Protein AF-A0A7W6JF79-F1 (afdb_monomer_lite)

Secondary structure (DSSP, 8-state):
--HHHHHHHHHHHHHHHHHHHHHHHHHHHHHHHTSSTHHHHHHHHHHHHHHHHHHHHHHHHHHHSPP---PPPP-HHHHHHHHTT-----------THHHHHHHHHSS--HHHHHHHHHHHHHHHHHHHHHHHHHHHHHHHHHHHHHHH---B--TTS--B-TTHHHHHHHHHHHHHHHHHHHHHHHHHHHHHHHHHHHHHHHH---PPBPPHHHHHHHHHHHHS--TTTHHHHHHHT-SS-BHHHHHHHHHHHHTTT-HHHHHHHHHHHTTSGGGGSHHHHHHHHHHHHHHHHT--SHHHHHHHHHHHHHHHHHHHHH-TTHHHHHHHTT-TTSS--TTGGGTT-HHHHHHHT-PPPPPPPPP---PPPP---

Foldseek 3Di:
DPPVVVVVVVVVVVVVVVVVVLVVLLVCLVVQLPAADPSVLSSLLSNLLSVLLQVLLVQLQLLQADDDPDDPDPDVVVVVVVVVPDDDDDDDDDDDPPLVVVLVVVLVPDVVSVVVSVVCVVVVVVVCVVCVVVVVVVLLVVLVVLFPPSQRYDDDVDGGGNPCCSVCSSVSSVVSSNNSNVVNSVVSNVVVVVVVVVVCVVSVDPPAAFADPQLVVLLLVLLPPDDPVNPLSVVQNPDPTHHLVSLLVSLVVCLVVLNLVSSVVSLVSCVPDCNLLALSSLQSNLLSLLSQLVVDPDPVSNVVSVVSSLVSLLSSCVNPVVCLVVLQQQCDPPDPRVSNVVCNPPQSNCVSSVNHDDPDPDPPDPPDDDDDDD

Organism: NCBI:txid424796

Structure (mmCIF, N/CA/C/O backbone):
data_AF-A0A7W6JF79-F1
#
_entry.id   AF-A0A7W6JF79-F1
#
loop_
_atom_site.group_PDB
_a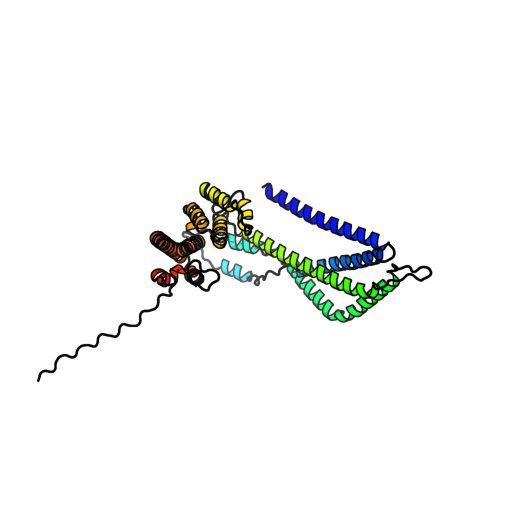tom_site.id
_atom_site.type_symbol
_atom_site.label_atom_id
_atom_site.label_alt_id
_atom_site.label_comp_id
_atom_site.label_asym_id
_atom_site.label_entity_id
_atom_site.label_seq_id
_atom_site.pdbx_PDB_ins_code
_atom_site.Cartn_x
_atom_site.Cartn_y
_atom_site.Cartn_z
_atom_site.occupancy
_atom_site.B_iso_or_equiv
_atom_site.auth_seq_id
_atom_site.auth_comp_id
_atom_site.auth_asym_id
_atom_site.auth_atom_id
_atom_site.pdbx_PDB_model_num
ATOM 1 N N . MET A 1 1 ? -26.369 -5.211 -10.420 1.00 42.06 1 MET A N 1
ATOM 2 C CA . MET A 1 1 ? -25.537 -6.006 -11.352 1.00 42.06 1 MET A CA 1
ATOM 3 C C . MET A 1 1 ? -24.872 -5.157 -12.449 1.00 42.06 1 MET A C 1
ATOM 5 O O . MET A 1 1 ? -24.030 -5.703 -13.140 1.00 42.06 1 MET A O 1
ATOM 9 N N . GLY A 1 2 ? -25.180 -3.851 -12.584 1.00 42.84 2 GLY A N 1
ATOM 10 C CA . GLY A 1 2 ? -24.542 -2.953 -13.570 1.00 42.84 2 GLY A CA 1
ATOM 11 C C . GLY A 1 2 ? -23.159 -2.397 -13.181 1.00 42.84 2 GLY A C 1
ATOM 12 O O . GLY A 1 2 ? -22.284 -2.344 -14.031 1.00 42.84 2 GLY A O 1
ATOM 13 N N . ASP A 1 3 ? -22.913 -2.104 -11.897 1.00 49.41 3 ASP A N 1
ATOM 14 C CA . ASP A 1 3 ? -21.684 -1.416 -11.435 1.00 49.41 3 ASP A CA 1
ATOM 15 C C . ASP A 1 3 ? -20.358 -2.133 -11.752 1.00 49.41 3 ASP A C 1
ATOM 17 O O . ASP A 1 3 ? -19.344 -1.502 -12.043 1.00 49.41 3 ASP A O 1
ATOM 21 N N . GLY A 1 4 ? -20.342 -3.470 -11.709 1.00 44.75 4 GLY A N 1
ATOM 22 C CA . GLY A 1 4 ? -19.112 -4.241 -11.928 1.00 44.75 4 GLY A CA 1
ATOM 23 C C . GLY A 1 4 ? -18.623 -4.212 -13.379 1.00 44.75 4 GLY A C 1
ATOM 24 O O . GLY A 1 4 ? -17.421 -4.284 -13.629 1.00 44.75 4 GLY A O 1
ATOM 25 N N . HIS A 1 5 ? -19.542 -4.069 -14.339 1.00 48.72 5 HIS A N 1
ATOM 26 C CA . HIS A 1 5 ? -19.188 -3.969 -15.755 1.00 48.72 5 HIS A CA 1
ATOM 27 C C . HIS A 1 5 ? -18.564 -2.611 -16.087 1.00 48.72 5 HIS A C 1
ATOM 29 O O . HIS A 1 5 ? -17.640 -2.555 -16.898 1.00 48.72 5 HIS A O 1
ATOM 35 N N . ASP A 1 6 ? -19.014 -1.540 -15.436 1.00 52.97 6 ASP A N 1
ATOM 36 C CA . ASP A 1 6 ? -18.509 -0.192 -15.691 1.00 52.97 6 ASP A CA 1
ATOM 37 C C . ASP A 1 6 ? -17.122 0.024 -15.067 1.00 52.97 6 ASP A C 1
ATOM 39 O O . ASP A 1 6 ? -16.239 0.583 -15.720 1.00 52.97 6 ASP A O 1
ATOM 43 N N . GLN A 1 7 ? -16.859 -0.534 -13.879 1.00 55.28 7 GLN A N 1
ATOM 44 C CA . GLN A 1 7 ? -15.519 -0.506 -13.271 1.00 55.28 7 GLN A CA 1
ATOM 45 C C . GLN A 1 7 ? -14.488 -1.332 -14.054 1.00 55.28 7 GLN A C 1
ATOM 47 O O . GLN A 1 7 ? -13.357 -0.885 -14.250 1.00 55.28 7 GLN A O 1
ATOM 52 N N . ALA A 1 8 ? -14.867 -2.513 -14.556 1.00 53.12 8 ALA A N 1
ATOM 53 C CA . ALA A 1 8 ? -13.975 -3.329 -15.382 1.00 53.12 8 ALA A CA 1
ATOM 54 C C . ALA A 1 8 ? -13.628 -2.632 -16.710 1.00 53.12 8 ALA A C 1
ATOM 56 O O . ALA A 1 8 ? -12.482 -2.677 -17.160 1.00 53.12 8 ALA A O 1
ATOM 57 N N . ARG A 1 9 ? -14.599 -1.942 -17.324 1.00 59.56 9 ARG A N 1
ATOM 58 C CA . ARG A 1 9 ? -14.381 -1.142 -18.540 1.00 59.56 9 ARG A CA 1
ATOM 59 C C . ARG A 1 9 ? -13.504 0.079 -18.280 1.00 59.56 9 ARG A C 1
ATOM 61 O O . ARG A 1 9 ? -12.657 0.378 -19.119 1.00 59.56 9 ARG A O 1
ATOM 68 N N . ALA A 1 10 ? -13.662 0.735 -17.131 1.00 64.44 10 ALA A N 1
ATOM 69 C CA . ALA A 1 10 ? -12.808 1.848 -16.725 1.00 64.44 10 ALA A CA 1
ATOM 70 C C . ALA A 1 10 ? -11.343 1.405 -16.558 1.00 64.44 10 ALA A C 1
ATOM 72 O O . ALA A 1 10 ? -10.457 1.993 -17.174 1.00 64.44 10 ALA A O 1
ATOM 73 N N . GLY A 1 11 ? -11.091 0.304 -15.839 1.00 65.81 11 GLY A N 1
ATOM 74 C CA . GLY A 1 11 ? -9.734 -0.232 -15.662 1.00 65.81 11 GLY A CA 1
ATOM 75 C C . GLY A 1 11 ? -9.088 -0.719 -16.967 1.00 65.81 11 GLY A C 1
ATOM 76 O O . GLY A 1 11 ? -7.904 -0.484 -17.206 1.00 65.81 11 GLY A O 1
ATOM 77 N N . LEU A 1 12 ? -9.864 -1.343 -17.861 1.00 69.31 12 LEU A N 1
ATOM 78 C CA . LEU A 1 12 ? -9.393 -1.711 -19.203 1.00 69.31 12 LEU A CA 1
ATOM 79 C C . LEU A 1 12 ? -9.043 -0.479 -20.053 1.00 69.31 12 LEU A C 1
ATOM 81 O O . LEU A 1 12 ? -8.074 -0.519 -20.811 1.00 69.31 12 LEU A O 1
ATOM 85 N N . GLY A 1 13 ? -9.801 0.611 -19.912 1.00 75.88 13 GLY A N 1
ATOM 86 C CA . GLY A 1 13 ? -9.529 1.885 -20.577 1.00 75.88 13 GLY A CA 1
ATOM 87 C C . GLY A 1 13 ? -8.227 2.533 -20.106 1.00 75.88 13 GLY A C 1
ATOM 88 O O . GLY A 1 13 ? -7.445 2.997 -20.934 1.00 75.88 13 GLY A O 1
ATOM 89 N N . GLU A 1 14 ? -7.949 2.502 -18.802 1.00 77.31 14 GLU A N 1
ATOM 90 C CA . GLU A 1 14 ? -6.689 3.005 -18.241 1.00 77.31 14 GLU A CA 1
ATOM 91 C C . GLU A 1 14 ? -5.484 2.200 -18.741 1.00 77.31 14 GLU A C 1
ATOM 93 O O . GLU A 1 14 ? -4.506 2.780 -19.213 1.00 77.31 14 GLU A O 1
ATOM 98 N N . LEU A 1 15 ? -5.572 0.864 -18.727 1.00 73.56 15 LEU A N 1
ATOM 99 C CA . LEU A 1 15 ? -4.511 -0.008 -19.242 1.00 73.56 15 LEU A CA 1
ATOM 100 C C . LEU A 1 15 ? -4.253 0.217 -20.735 1.00 73.56 15 LEU A C 1
ATOM 102 O O . LEU A 1 15 ? -3.098 0.333 -21.147 1.00 73.56 15 LEU A O 1
ATOM 106 N N . ALA A 1 16 ? -5.312 0.324 -21.540 1.00 78.69 16 ALA A N 1
ATOM 107 C CA . ALA A 1 16 ? -5.191 0.660 -22.955 1.00 78.69 16 ALA A CA 1
ATOM 108 C C . ALA A 1 16 ? -4.544 2.042 -23.149 1.00 78.69 16 ALA A C 1
ATOM 110 O O . ALA A 1 16 ? -3.686 2.199 -24.016 1.00 78.69 16 ALA A O 1
ATOM 111 N N . GLY A 1 17 ? -4.891 3.019 -22.307 1.00 82.88 17 GLY A N 1
ATOM 112 C CA . GLY A 1 17 ? -4.281 4.347 -22.296 1.00 82.88 17 GLY A CA 1
ATOM 113 C C . GLY A 1 17 ? -2.776 4.308 -22.030 1.00 82.88 17 GLY A C 1
ATOM 114 O O . GLY A 1 17 ? -2.009 4.886 -22.800 1.00 82.88 17 GLY A O 1
ATOM 115 N N . PHE A 1 18 ? -2.332 3.584 -20.999 1.00 83.56 18 PHE A N 1
ATOM 116 C CA . PHE A 1 18 ? -0.904 3.419 -20.699 1.00 83.56 18 PHE A CA 1
ATOM 117 C C . PHE A 1 18 ? -0.146 2.724 -21.832 1.00 83.56 18 PHE A C 1
ATOM 119 O O . PHE A 1 18 ? 0.970 3.120 -22.166 1.00 83.56 18 PHE A O 1
ATOM 126 N N . LEU A 1 19 ? -0.759 1.714 -22.450 1.00 83.88 19 LEU A N 1
ATOM 127 C CA . LEU A 1 19 ? -0.152 0.954 -23.540 1.00 83.88 19 LEU A CA 1
ATOM 128 C C . LEU A 1 19 ? -0.002 1.821 -24.801 1.00 83.88 19 LEU A C 1
ATOM 130 O O . LEU A 1 19 ? 1.062 1.832 -25.419 1.00 83.88 19 LEU A O 1
ATOM 134 N N . LEU A 1 20 ? -1.018 2.622 -25.130 1.00 88.31 20 LEU A N 1
ATOM 135 C CA . LEU A 1 20 ? -0.958 3.597 -26.223 1.00 88.31 20 LEU A CA 1
ATOM 136 C C . LEU A 1 20 ? 0.083 4.693 -25.967 1.00 88.31 20 LEU A C 1
ATOM 138 O O . LEU A 1 20 ? 0.823 5.047 -26.884 1.00 88.31 20 LEU A O 1
ATOM 142 N N . TRP A 1 21 ? 0.190 5.190 -24.732 1.00 90.56 21 TRP A N 1
ATOM 143 C CA . TRP A 1 21 ? 1.245 6.129 -24.341 1.00 90.56 21 TRP A CA 1
ATOM 144 C C . TRP A 1 21 ? 2.637 5.521 -24.502 1.00 90.56 21 TRP A C 1
ATOM 146 O O . TRP A 1 21 ? 3.512 6.153 -25.091 1.00 90.56 21 TRP A O 1
ATOM 156 N N . GLY A 1 22 ? 2.834 4.283 -24.043 1.00 87.44 22 GLY A N 1
ATOM 157 C CA . GLY A 1 22 ? 4.095 3.560 -24.208 1.00 87.44 22 GLY A CA 1
ATOM 158 C C . GLY A 1 22 ? 4.494 3.426 -25.678 1.00 87.44 22 GLY A C 1
ATOM 159 O O . GLY A 1 22 ? 5.608 3.801 -26.044 1.00 87.44 22 GLY A O 1
ATOM 160 N N . ILE A 1 23 ? 3.562 2.988 -26.533 1.00 91.06 23 ILE A N 1
ATOM 161 C CA . ILE A 1 23 ? 3.773 2.899 -27.987 1.00 91.06 23 ILE A CA 1
ATOM 162 C C . ILE A 1 23 ? 4.106 4.276 -28.571 1.00 91.06 23 ILE A C 1
ATOM 164 O O . ILE A 1 23 ? 5.058 4.399 -29.340 1.00 91.06 23 ILE A O 1
ATOM 168 N N . GLY A 1 24 ? 3.364 5.319 -28.191 1.00 92.88 24 GLY A N 1
ATOM 169 C CA . GLY A 1 24 ? 3.597 6.685 -28.658 1.00 92.88 24 GLY A CA 1
ATOM 170 C C . GLY A 1 24 ? 4.999 7.194 -28.315 1.00 92.88 24 GLY A C 1
ATOM 171 O O . GLY A 1 24 ? 5.686 7.729 -29.186 1.00 92.88 24 GLY A O 1
ATOM 172 N N . ILE A 1 25 ? 5.462 6.964 -27.083 1.00 93.25 25 ILE A N 1
ATOM 173 C CA . ILE A 1 25 ? 6.820 7.327 -26.653 1.00 93.25 25 ILE A CA 1
ATOM 174 C C . ILE A 1 25 ? 7.862 6.514 -27.431 1.00 93.25 25 ILE A C 1
ATOM 176 O O . ILE A 1 25 ? 8.850 7.088 -27.882 1.00 93.25 25 ILE A O 1
ATOM 180 N N . SER A 1 26 ? 7.650 5.210 -27.644 1.00 92.44 26 SER A N 1
ATOM 181 C CA . SER A 1 26 ? 8.570 4.379 -28.437 1.00 92.44 26 SER A CA 1
ATOM 182 C C . SER A 1 26 ? 8.686 4.858 -29.885 1.00 92.44 26 SER A C 1
ATOM 184 O O . SER A 1 26 ? 9.796 5.005 -30.393 1.00 92.44 26 SER A O 1
ATOM 186 N N . VAL A 1 27 ? 7.562 5.158 -30.543 1.00 95.00 27 VAL A N 1
ATOM 187 C CA . VAL A 1 27 ? 7.546 5.687 -31.917 1.00 95.00 27 VAL A CA 1
ATOM 188 C C . VAL A 1 27 ? 8.208 7.064 -31.975 1.00 95.00 27 VAL A C 1
ATOM 190 O O . VAL A 1 27 ? 9.018 7.319 -32.866 1.00 95.00 27 VAL A O 1
ATOM 193 N N . GLY A 1 28 ? 7.922 7.936 -31.005 1.00 94.12 28 GLY A N 1
ATOM 194 C CA . GLY A 1 28 ? 8.555 9.249 -30.890 1.00 94.12 28 GLY A CA 1
ATOM 195 C C . GLY A 1 28 ? 10.069 9.154 -30.696 1.00 94.12 28 GLY A C 1
ATOM 196 O O . GLY A 1 28 ? 10.814 9.857 -31.374 1.00 94.12 28 GLY A O 1
ATOM 197 N N . ALA A 1 29 ? 10.534 8.244 -29.838 1.00 93.62 29 ALA A N 1
ATOM 198 C CA . ALA A 1 29 ? 11.955 7.986 -29.616 1.00 93.62 29 ALA A CA 1
ATOM 199 C C . ALA A 1 29 ? 12.637 7.409 -30.864 1.00 93.62 29 ALA A C 1
ATOM 201 O O . ALA A 1 29 ? 13.746 7.823 -31.192 1.00 93.62 29 ALA A O 1
ATOM 202 N N . MET A 1 30 ? 11.958 6.522 -31.599 1.00 93.75 30 MET A N 1
ATOM 203 C CA . MET A 1 30 ? 12.445 5.982 -32.871 1.00 93.75 30 MET A CA 1
ATOM 204 C C . MET A 1 30 ? 12.584 7.070 -33.932 1.00 93.75 30 MET A C 1
ATOM 206 O O . MET A 1 30 ? 13.603 7.141 -34.611 1.00 93.75 30 MET A O 1
ATOM 210 N N . TRP A 1 31 ? 11.608 7.971 -34.031 1.00 94.38 31 TRP A N 1
ATOM 211 C CA . TRP A 1 31 ? 11.704 9.133 -34.909 1.00 94.38 31 TRP A CA 1
ATOM 212 C C . TRP A 1 31 ? 12.831 10.081 -34.485 1.00 94.38 31 TRP A C 1
ATOM 214 O O . TRP A 1 31 ? 13.592 10.542 -35.335 1.00 94.38 31 TRP A O 1
ATOM 224 N N . LEU A 1 32 ? 12.987 10.339 -33.183 1.00 92.50 32 LEU A N 1
ATOM 225 C CA . LEU A 1 32 ? 14.072 11.168 -32.657 1.00 92.50 32 LEU A CA 1
ATOM 226 C C . LEU A 1 32 ? 15.438 10.556 -32.971 1.00 92.50 32 LEU A C 1
ATOM 228 O O . LEU A 1 32 ? 16.317 11.288 -33.397 1.00 92.50 32 LEU A O 1
ATOM 232 N N . ALA A 1 33 ? 15.589 9.235 -32.846 1.00 90.81 33 ALA A N 1
ATOM 233 C CA . ALA A 1 33 ? 16.830 8.508 -33.122 1.00 90.81 33 ALA A CA 1
ATOM 234 C C . ALA A 1 33 ? 17.314 8.637 -34.579 1.00 90.81 33 ALA A C 1
ATOM 236 O O . ALA A 1 33 ? 18.496 8.445 -34.837 1.00 90.81 33 ALA A O 1
ATOM 237 N N . THR A 1 34 ? 16.431 9.002 -35.518 1.00 89.06 34 THR A N 1
ATOM 238 C CA . THR A 1 34 ? 16.810 9.308 -36.914 1.00 89.06 34 THR A CA 1
ATOM 239 C C . THR A 1 34 ? 17.345 10.729 -37.116 1.00 89.06 34 THR A C 1
ATOM 241 O O . THR A 1 34 ? 17.708 11.095 -38.231 1.00 89.06 34 THR A O 1
ATOM 244 N N . ARG A 1 35 ? 17.340 11.566 -36.071 1.00 90.75 35 ARG A N 1
ATOM 245 C CA . ARG A 1 35 ? 17.817 12.953 -36.118 1.00 90.75 35 ARG A CA 1
ATOM 246 C C . ARG A 1 35 ? 19.292 13.031 -35.768 1.00 90.75 35 ARG A C 1
ATOM 248 O O . ARG A 1 35 ? 19.769 12.293 -34.919 1.00 90.75 35 ARG A O 1
ATOM 255 N N . ASP A 1 36 ? 19.976 14.016 -36.330 1.00 87.94 36 ASP A N 1
ATOM 256 C CA . ASP A 1 36 ? 21.374 14.263 -35.999 1.00 87.94 36 ASP A CA 1
ATOM 257 C C . ASP A 1 36 ? 21.535 15.014 -34.668 1.00 87.94 36 ASP A C 1
ATOM 259 O O . ASP A 1 36 ? 20.660 15.753 -34.197 1.00 87.94 36 ASP A O 1
ATOM 263 N N . GLY A 1 37 ? 22.710 14.854 -34.071 1.00 87.94 37 GLY A N 1
ATOM 264 C CA . GLY A 1 37 ? 23.147 15.554 -32.875 1.00 87.94 37 GLY A CA 1
ATOM 265 C C . GLY A 1 37 ? 22.456 15.075 -31.599 1.00 87.94 37 GLY A C 1
ATOM 266 O O . GLY A 1 37 ? 22.150 13.897 -31.412 1.00 87.94 37 GLY A O 1
ATOM 267 N N . ALA A 1 38 ? 22.232 16.013 -30.676 1.00 88.94 38 ALA A N 1
ATOM 268 C CA . ALA A 1 38 ? 21.728 15.704 -29.338 1.00 88.94 38 ALA A CA 1
ATOM 269 C C . ALA A 1 38 ? 20.344 15.029 -29.351 1.00 88.94 38 ALA A C 1
ATOM 271 O O . ALA A 1 38 ? 20.072 14.177 -28.510 1.00 88.94 38 ALA A O 1
ATOM 272 N N . TRP A 1 39 ? 19.481 15.368 -30.313 1.00 90.25 39 TRP A N 1
ATOM 273 C CA . TRP A 1 39 ? 18.127 14.816 -30.400 1.00 90.25 39 TRP A CA 1
ATOM 274 C C . TRP A 1 39 ? 18.116 13.330 -30.754 1.00 90.25 39 TRP A C 1
ATOM 276 O O . TRP A 1 39 ? 17.381 12.564 -30.128 1.00 90.25 39 TRP A O 1
ATOM 286 N N . GLY A 1 40 ? 18.975 12.902 -31.680 1.00 90.81 40 GLY A N 1
ATOM 287 C CA . GLY A 1 40 ? 19.131 11.480 -31.959 1.00 90.81 40 GLY A CA 1
ATOM 288 C C . GLY A 1 40 ? 19.751 10.723 -30.804 1.00 90.81 40 GLY A C 1
ATOM 289 O O . GLY A 1 40 ? 19.284 9.634 -30.474 1.00 90.81 40 GLY A O 1
ATOM 290 N N . ALA A 1 41 ? 20.735 11.319 -30.126 1.00 92.12 41 ALA A N 1
ATOM 291 C CA . ALA A 1 41 ? 21.324 10.711 -28.938 1.00 92.12 41 ALA A CA 1
ATOM 292 C C . ALA A 1 41 ? 20.266 10.463 -27.847 1.00 92.12 41 ALA A C 1
ATOM 294 O O . ALA A 1 41 ? 20.228 9.383 -27.258 1.00 92.12 41 ALA A O 1
ATOM 295 N N . VAL A 1 42 ? 19.360 11.422 -27.625 1.00 94.50 42 VAL A N 1
ATOM 296 C CA . VAL A 1 42 ? 18.219 11.253 -26.711 1.00 94.50 42 VAL A CA 1
ATOM 297 C C . VAL A 1 42 ? 17.297 10.128 -27.183 1.00 94.50 42 VAL A C 1
ATOM 299 O O . VAL A 1 42 ? 16.938 9.277 -26.373 1.00 94.50 42 VAL A O 1
ATOM 302 N N . GLY A 1 43 ? 16.953 10.080 -28.473 1.00 93.75 43 GLY A N 1
ATOM 303 C CA . GLY A 1 43 ? 16.121 9.012 -29.039 1.00 93.75 43 GLY A CA 1
ATOM 304 C C . GLY A 1 43 ? 16.693 7.617 -28.787 1.00 93.75 43 GLY A C 1
ATOM 305 O O . GLY A 1 43 ? 15.997 6.750 -28.259 1.00 93.75 43 GLY A O 1
ATOM 306 N N . VAL A 1 44 ? 17.983 7.424 -29.076 1.00 94.31 44 VAL A N 1
ATOM 307 C CA . VAL A 1 44 ? 18.693 6.158 -28.834 1.00 94.31 44 VAL A CA 1
ATOM 308 C C . VAL A 1 44 ? 18.689 5.799 -27.346 1.00 94.31 44 VAL A C 1
ATOM 310 O O . VAL A 1 44 ? 18.324 4.681 -26.988 1.00 94.31 44 VAL A O 1
ATOM 313 N N . CYS A 1 45 ? 19.021 6.740 -26.458 1.00 95.44 45 CYS A N 1
ATOM 314 C CA . CYS A 1 45 ? 19.014 6.505 -25.011 1.00 95.44 45 CYS A CA 1
ATOM 315 C C . CYS A 1 45 ? 17.624 6.118 -24.476 1.00 95.44 45 CYS A C 1
ATOM 317 O O . CYS A 1 45 ? 17.516 5.211 -23.648 1.00 95.44 45 CYS A O 1
ATOM 319 N N . VAL A 1 46 ? 16.558 6.763 -24.960 1.00 95.94 46 VAL A N 1
ATOM 320 C CA . VAL A 1 46 ? 15.175 6.439 -24.573 1.00 95.94 46 VAL A CA 1
ATOM 321 C C . VAL A 1 46 ? 14.780 5.047 -25.064 1.00 95.94 46 VAL A C 1
ATOM 323 O O . VAL A 1 46 ? 14.170 4.296 -24.308 1.00 95.94 46 VAL A O 1
ATOM 326 N N . LEU A 1 47 ? 15.159 4.657 -26.284 1.00 95.50 47 LEU A N 1
ATOM 327 C CA . LEU A 1 47 ? 14.894 3.307 -26.794 1.00 95.50 47 LEU A CA 1
ATOM 328 C C . LEU A 1 47 ? 15.610 2.228 -25.976 1.00 95.50 47 LEU A C 1
ATOM 330 O O . LEU A 1 47 ? 14.993 1.214 -25.645 1.00 95.50 47 LEU A O 1
ATOM 334 N N . ILE A 1 48 ? 16.876 2.459 -25.608 1.00 96.69 48 ILE A N 1
ATOM 335 C CA . ILE A 1 48 ? 17.629 1.551 -24.730 1.00 96.69 48 ILE A CA 1
ATOM 336 C C . ILE A 1 48 ? 16.895 1.395 -23.396 1.00 96.69 48 ILE A C 1
ATOM 338 O O . ILE A 1 48 ? 16.668 0.269 -22.957 1.00 96.69 48 ILE A O 1
ATOM 342 N N . PHE A 1 49 ? 16.484 2.511 -22.784 1.00 97.50 49 PHE A N 1
ATOM 343 C CA . PHE A 1 49 ? 15.755 2.496 -21.519 1.00 97.50 49 PHE A CA 1
ATOM 344 C C . PHE A 1 49 ? 14.417 1.758 -21.628 1.00 97.50 49 PHE A C 1
ATOM 346 O O . PHE A 1 49 ? 14.120 0.920 -20.787 1.00 97.50 49 PHE A O 1
ATOM 353 N N . LEU A 1 50 ? 13.604 2.033 -22.653 1.00 95.81 50 LEU A N 1
ATOM 354 C CA . LEU A 1 50 ? 12.290 1.400 -22.814 1.00 95.81 50 LEU A CA 1
ATOM 355 C C . LEU A 1 50 ? 12.403 -0.101 -23.094 1.00 95.81 50 LEU A C 1
ATOM 357 O O . LEU A 1 50 ? 11.639 -0.885 -22.530 1.00 95.81 50 LEU A O 1
ATOM 361 N N . GLY A 1 51 ? 13.361 -0.512 -23.928 1.00 95.25 51 GLY A N 1
ATOM 362 C CA . GLY A 1 51 ? 13.597 -1.925 -24.226 1.00 95.25 51 GLY A CA 1
ATOM 363 C C . GLY A 1 51 ? 14.070 -2.704 -22.998 1.00 95.25 51 GLY A C 1
ATOM 364 O O . GLY A 1 51 ? 13.570 -3.801 -22.716 1.00 95.25 51 GLY A O 1
ATOM 365 N N . SER A 1 52 ? 14.990 -2.125 -22.221 1.00 96.50 52 SER A N 1
ATOM 366 C CA . SER A 1 52 ? 15.457 -2.752 -20.986 1.00 96.50 52 SER A CA 1
ATOM 367 C C . SER A 1 52 ? 14.395 -2.719 -19.889 1.00 96.50 52 SER A C 1
ATOM 369 O O . SER A 1 52 ? 14.214 -3.727 -19.210 1.00 96.50 52 SER A O 1
ATOM 371 N N . PHE A 1 53 ? 13.618 -1.638 -19.776 1.00 96.44 53 PHE A N 1
ATOM 372 C CA . PHE A 1 53 ? 12.473 -1.531 -18.870 1.00 96.44 53 PHE A CA 1
ATOM 373 C C . PHE A 1 53 ? 11.421 -2.597 -19.160 1.00 96.44 53 PHE A C 1
ATOM 375 O O . PHE A 1 53 ? 11.015 -3.299 -18.241 1.00 96.44 53 PHE A O 1
ATOM 382 N N . ALA A 1 54 ? 11.025 -2.794 -20.420 1.00 94.31 54 ALA A N 1
ATOM 383 C CA . ALA A 1 54 ? 10.067 -3.837 -20.788 1.00 94.31 54 ALA A CA 1
ATOM 384 C C . ALA A 1 54 ? 10.578 -5.243 -20.421 1.00 94.31 54 ALA A C 1
ATOM 386 O O . ALA A 1 54 ? 9.842 -6.044 -19.839 1.00 94.31 54 ALA A O 1
ATOM 387 N N . SER A 1 55 ? 11.858 -5.516 -20.693 1.00 94.94 55 SER A N 1
ATOM 388 C CA . SER A 1 55 ? 12.510 -6.781 -20.329 1.00 94.94 55 SER A CA 1
ATOM 389 C C . SER A 1 55 ? 12.558 -6.979 -18.809 1.00 94.94 55 SER A C 1
ATOM 391 O O . SER A 1 55 ? 12.224 -8.048 -18.298 1.00 94.94 55 SER A O 1
ATOM 393 N N . GLY A 1 56 ? 12.911 -5.925 -18.071 1.00 94.94 56 GLY A N 1
ATOM 394 C CA . GLY A 1 56 ? 12.903 -5.901 -16.614 1.00 94.94 56 GLY A CA 1
ATOM 395 C C . GLY A 1 56 ? 11.507 -6.113 -16.042 1.00 94.94 56 GLY A C 1
ATOM 396 O O . GLY A 1 56 ? 11.342 -6.913 -15.129 1.00 94.94 56 GLY A O 1
ATOM 397 N N . SER A 1 57 ? 10.483 -5.467 -16.600 1.00 92.94 57 SER A N 1
ATOM 398 C CA . SER A 1 57 ? 9.092 -5.628 -16.171 1.00 92.94 57 SER A CA 1
ATOM 399 C C . SER A 1 57 ? 8.587 -7.051 -16.346 1.00 92.94 57 SER A C 1
ATOM 401 O O . SER A 1 57 ? 7.902 -7.548 -15.456 1.00 92.94 57 SER A O 1
ATOM 403 N N . LEU A 1 58 ? 8.963 -7.742 -17.424 1.00 90.25 58 LEU A N 1
ATOM 404 C CA . LEU A 1 58 ? 8.629 -9.156 -17.589 1.00 90.25 58 LEU A CA 1
ATOM 405 C C . LEU A 1 58 ? 9.211 -10.007 -16.450 1.00 90.25 58 LEU A C 1
ATOM 407 O O . LEU A 1 58 ? 8.498 -10.820 -15.866 1.00 90.25 58 LEU A O 1
ATOM 411 N N . LEU A 1 59 ? 10.476 -9.781 -16.085 1.00 88.00 59 LEU A N 1
ATOM 412 C CA . LEU A 1 59 ? 11.090 -10.448 -14.935 1.00 88.00 59 LEU A CA 1
ATOM 413 C C . LEU A 1 59 ? 10.380 -10.057 -13.632 1.00 88.00 59 LEU A C 1
ATOM 415 O O . LEU A 1 59 ? 9.970 -10.925 -12.868 1.00 88.00 59 LEU A O 1
ATOM 419 N N . GLY A 1 60 ? 10.162 -8.763 -13.400 1.00 88.88 60 GLY A N 1
ATOM 420 C CA . GLY A 1 60 ? 9.489 -8.253 -12.206 1.00 88.88 60 GLY A CA 1
ATOM 421 C C . GLY A 1 60 ? 8.104 -8.861 -12.005 1.00 88.88 60 GLY A C 1
ATOM 422 O O . GLY A 1 60 ? 7.753 -9.218 -10.886 1.00 88.88 60 GLY A O 1
ATOM 423 N N . PHE A 1 61 ? 7.347 -9.061 -13.084 1.00 87.81 61 PHE A N 1
ATOM 424 C CA . PHE A 1 61 ? 6.069 -9.770 -13.057 1.00 87.81 61 PHE A CA 1
ATOM 425 C C . PHE A 1 61 ? 6.218 -11.218 -12.571 1.00 87.81 61 PHE A C 1
ATOM 427 O O . PHE A 1 61 ? 5.508 -11.620 -11.651 1.00 87.81 61 PHE A O 1
ATOM 434 N N . ILE A 1 62 ? 7.162 -11.983 -13.135 1.00 84.19 62 ILE A N 1
ATOM 435 C CA . ILE A 1 62 ? 7.404 -13.393 -12.772 1.00 84.19 62 ILE A CA 1
ATOM 436 C C . ILE A 1 62 ? 7.743 -13.522 -11.281 1.00 84.19 62 ILE A C 1
ATOM 438 O O . ILE A 1 62 ? 7.168 -14.359 -10.584 1.00 84.19 62 ILE A O 1
ATOM 442 N N . PHE A 1 63 ? 8.630 -12.657 -10.782 1.00 80.94 63 PHE A N 1
ATOM 443 C CA . PHE A 1 63 ? 9.048 -12.636 -9.376 1.00 80.94 63 PHE A CA 1
ATOM 444 C C . PHE A 1 63 ? 8.020 -11.982 -8.437 1.00 80.94 63 PHE A C 1
ATOM 446 O O . PHE A 1 63 ? 8.085 -12.166 -7.222 1.00 80.94 63 PHE A O 1
ATOM 453 N N . GLY A 1 64 ? 7.086 -11.199 -8.977 1.00 79.50 64 GLY A N 1
ATOM 454 C CA . GLY A 1 64 ? 6.119 -10.405 -8.221 1.00 79.50 64 GLY A CA 1
ATOM 455 C C . GLY A 1 64 ? 4.897 -11.179 -7.736 1.00 79.50 64 GLY A C 1
ATOM 456 O O . GLY A 1 64 ? 4.143 -10.634 -6.933 1.00 79.50 64 GLY A O 1
ATOM 457 N N . VAL A 1 65 ? 4.688 -12.420 -8.190 1.00 76.56 65 VAL A N 1
ATOM 458 C CA . VAL A 1 65 ? 3.536 -13.255 -7.810 1.00 76.56 65 VAL A CA 1
ATOM 459 C C . VAL A 1 65 ? 3.689 -13.761 -6.360 1.00 76.56 65 VAL A C 1
ATOM 461 O O . VAL A 1 65 ? 4.627 -14.513 -6.082 1.00 76.56 65 VAL A O 1
ATOM 464 N N . PRO A 1 66 ? 2.804 -13.380 -5.408 1.00 63.78 66 PRO A N 1
ATOM 465 C CA . PRO A 1 66 ? 2.833 -13.909 -4.048 1.00 63.78 66 PRO A CA 1
ATOM 466 C C . PRO A 1 66 ? 2.742 -15.438 -4.004 1.00 63.78 66 PRO A C 1
ATOM 468 O O . PRO A 1 66 ? 1.856 -16.033 -4.611 1.00 63.78 66 PRO A O 1
ATOM 471 N N . ARG A 1 67 ? 3.634 -16.052 -3.221 1.00 62.38 67 ARG A N 1
ATOM 472 C CA . ARG A 1 67 ? 3.595 -17.477 -2.873 1.00 62.38 67 ARG A CA 1
ATOM 473 C C . ARG A 1 67 ? 2.604 -17.658 -1.731 1.00 62.38 67 ARG A C 1
ATOM 475 O O . ARG A 1 67 ? 2.799 -17.078 -0.660 1.00 62.38 67 ARG A O 1
ATOM 482 N N . THR A 1 68 ? 1.540 -18.420 -1.939 1.00 51.78 68 THR A N 1
ATOM 483 C CA . THR A 1 68 ? 0.659 -18.811 -0.836 1.00 51.78 68 THR A CA 1
ATOM 484 C C . THR A 1 68 ? 1.276 -20.039 -0.195 1.00 51.78 68 THR A C 1
ATOM 486 O O . THR A 1 68 ? 1.369 -21.071 -0.847 1.00 51.78 68 THR A O 1
ATOM 489 N N . ALA A 1 69 ? 1.720 -19.941 1.060 1.00 43.03 69 ALA A N 1
ATOM 490 C CA . ALA A 1 69 ? 2.209 -21.091 1.813 1.00 43.03 69 ALA A CA 1
ATOM 491 C C . ALA A 1 69 ? 1.072 -22.116 1.963 1.00 43.03 69 ALA A C 1
ATOM 493 O O . 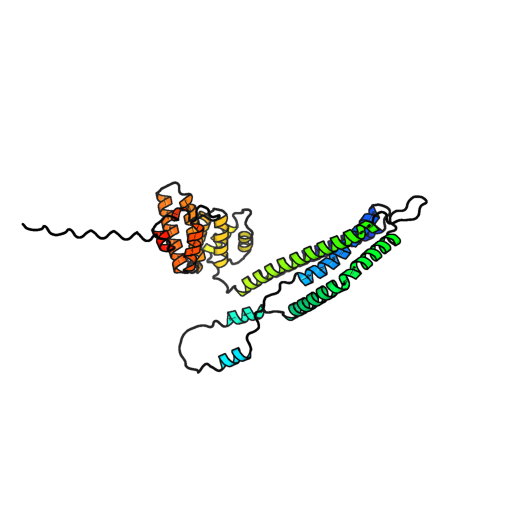ALA A 1 69 ? 0.277 -22.060 2.899 1.00 43.03 69 ALA A O 1
ATOM 494 N N . ALA A 1 70 ? 0.945 -23.018 0.993 1.00 41.28 70 ALA A N 1
ATOM 495 C CA . ALA A 1 70 ? 0.064 -24.158 1.094 1.00 41.28 70 ALA A CA 1
ATOM 496 C C . ALA A 1 70 ? 0.688 -25.103 2.122 1.00 41.28 70 ALA A C 1
ATOM 498 O O . ALA A 1 70 ? 1.726 -25.714 1.862 1.00 41.28 70 ALA A O 1
ATOM 499 N N . GLU A 1 71 ? 0.064 -25.211 3.296 1.00 37.00 71 GLU A N 1
ATOM 500 C CA . GLU A 1 71 ? 0.298 -26.358 4.169 1.00 37.00 71 GLU A CA 1
ATOM 501 C C . GLU A 1 71 ? 0.163 -27.645 3.337 1.00 37.00 71 GLU A C 1
ATOM 503 O O . GLU A 1 71 ? -0.726 -27.722 2.473 1.00 37.00 71 GLU A O 1
ATOM 508 N N . PRO A 1 72 ? 1.040 -28.643 3.555 1.00 33.66 72 PRO A N 1
ATOM 509 C CA . PRO A 1 72 ? 0.982 -29.901 2.828 1.00 33.66 72 PRO A CA 1
ATOM 510 C C . PRO A 1 72 ? -0.434 -30.465 2.937 1.00 33.66 72 PRO A C 1
ATOM 512 O O . PRO A 1 72 ? -0.984 -30.589 4.031 1.00 33.66 72 PRO A O 1
ATOM 515 N N . ALA A 1 73 ? -1.043 -30.737 1.779 1.00 40.56 73 ALA A N 1
ATOM 516 C CA . ALA A 1 73 ? -2.401 -31.250 1.702 1.00 40.56 73 ALA A CA 1
ATOM 517 C C . ALA A 1 73 ? -2.537 -32.456 2.650 1.00 40.56 73 ALA A C 1
ATOM 519 O O . ALA A 1 73 ? -1.703 -33.363 2.570 1.00 40.56 73 ALA A O 1
ATOM 520 N N . PRO A 1 74 ? -3.537 -32.481 3.553 1.00 37.94 74 PRO A N 1
ATOM 521 C CA . PRO A 1 74 ? -3.724 -33.618 4.434 1.00 37.94 74 PRO A CA 1
ATOM 522 C C . PRO A 1 74 ? -3.936 -34.861 3.577 1.00 37.94 74 PRO A C 1
ATOM 524 O O . PRO A 1 74 ? -4.739 -34.852 2.640 1.00 37.94 74 PRO A O 1
ATOM 527 N N . ASP A 1 75 ? -3.169 -35.896 3.905 1.00 39.38 75 ASP A N 1
ATOM 528 C CA . ASP A 1 75 ? -3.190 -37.203 3.270 1.00 39.38 75 ASP A CA 1
ATOM 529 C C . ASP A 1 75 ? -4.644 -37.656 3.059 1.00 39.38 75 ASP A C 1
ATOM 531 O O . ASP A 1 75 ? -5.429 -37.755 4.007 1.00 39.38 75 ASP A O 1
ATOM 535 N N . VAL A 1 76 ? -5.024 -37.889 1.800 1.00 44.12 76 VAL A N 1
ATOM 536 C CA . VAL A 1 76 ? -6.377 -38.327 1.410 1.00 44.12 76 VAL A CA 1
ATOM 537 C C . VAL A 1 76 ? -6.749 -39.613 2.163 1.00 44.12 76 VAL A C 1
ATOM 539 O O . VAL A 1 76 ? -7.915 -39.824 2.497 1.00 44.12 76 VAL A O 1
ATOM 542 N N . SER A 1 77 ? -5.742 -40.401 2.551 1.00 39.00 77 SER A N 1
ATOM 543 C CA . SER A 1 77 ? -5.835 -41.570 3.429 1.00 39.00 77 SER A CA 1
ATOM 544 C C . SER A 1 77 ? -6.424 -41.249 4.808 1.00 39.00 77 SER A C 1
ATOM 546 O O . SER A 1 77 ? -7.259 -41.998 5.310 1.00 39.00 77 SER A O 1
ATOM 548 N N . ALA A 1 78 ? -6.048 -40.117 5.413 1.00 43.25 78 ALA A N 1
ATOM 549 C CA . ALA A 1 78 ? -6.526 -39.694 6.731 1.00 43.25 78 ALA A CA 1
ATOM 550 C C . ALA A 1 78 ? -7.973 -39.171 6.686 1.00 43.25 78 ALA A C 1
ATOM 552 O O . ALA A 1 78 ? -8.735 -39.361 7.634 1.00 43.25 78 ALA A O 1
ATOM 553 N N . ILE A 1 79 ? -8.381 -38.560 5.568 1.00 39.91 79 ILE A N 1
ATOM 554 C CA . ILE A 1 79 ? -9.763 -38.100 5.346 1.00 39.91 79 ILE A CA 1
ATOM 555 C C . ILE A 1 79 ? -10.703 -39.299 5.149 1.00 39.91 79 ILE A C 1
ATOM 557 O O . ILE A 1 79 ? -11.803 -39.317 5.703 1.00 39.91 79 ILE A O 1
ATOM 561 N N . LEU A 1 80 ? -10.252 -40.319 4.415 1.00 37.69 80 LEU A N 1
ATOM 562 C CA . LEU A 1 80 ? -11.003 -41.559 4.204 1.00 37.69 80 LEU A CA 1
ATOM 563 C C . LEU A 1 80 ? -11.064 -42.420 5.481 1.00 37.69 80 LEU A C 1
ATOM 565 O O . LEU A 1 80 ? -12.111 -42.992 5.778 1.00 37.69 80 LEU A O 1
ATOM 569 N N . ALA A 1 81 ? -9.998 -42.442 6.289 1.00 41.59 81 ALA A N 1
ATOM 570 C CA . ALA A 1 81 ? -9.981 -43.122 7.587 1.00 41.59 81 ALA A CA 1
ATOM 571 C C . ALA A 1 81 ? -10.910 -42.458 8.623 1.00 41.59 81 ALA A C 1
ATOM 573 O O . ALA A 1 81 ? -11.582 -43.155 9.381 1.00 41.59 81 ALA A O 1
ATOM 574 N N . ALA A 1 82 ? -11.014 -41.123 8.624 1.00 42.41 82 ALA A N 1
ATOM 575 C CA . ALA A 1 82 ? -11.932 -40.393 9.502 1.00 42.41 82 ALA A CA 1
ATOM 576 C C . ALA A 1 82 ? -13.414 -40.561 9.105 1.00 42.41 82 ALA A C 1
ATOM 578 O O . ALA A 1 82 ? -14.288 -40.514 9.969 1.00 42.41 82 ALA A O 1
ATOM 579 N N . GLN A 1 83 ? -13.709 -40.796 7.819 1.00 40.81 83 GLN A N 1
ATOM 580 C CA . GLN A 1 83 ? -15.062 -41.118 7.336 1.00 40.81 83 GLN A CA 1
ATOM 581 C C . GLN A 1 83 ? -15.493 -42.558 7.637 1.00 40.81 83 GLN A C 1
ATOM 583 O O . GLN A 1 83 ? -16.688 -42.816 7.756 1.00 40.81 83 GLN A O 1
ATOM 588 N N . ALA A 1 84 ? -14.546 -43.482 7.814 1.00 41.28 84 ALA A N 1
ATOM 589 C CA . ALA A 1 84 ? -14.834 -44.877 8.146 1.00 41.28 84 ALA A CA 1
ATOM 590 C C . ALA A 1 84 ? -15.090 -45.129 9.649 1.00 41.28 84 ALA A C 1
ATOM 592 O O . ALA A 1 84 ? -15.512 -46.223 10.015 1.00 41.28 84 ALA A O 1
ATOM 593 N N . ALA A 1 85 ? -14.850 -44.142 10.522 1.00 41.41 85 ALA A N 1
ATOM 594 C CA . ALA A 1 85 ? -14.851 -44.322 11.979 1.00 41.41 85 ALA A CA 1
ATOM 595 C C . ALA A 1 85 ? -16.108 -43.811 12.719 1.00 41.41 85 ALA A C 1
ATOM 597 O O . ALA A 1 85 ? -16.099 -43.755 13.947 1.00 41.41 85 ALA A O 1
ATOM 598 N N . VAL A 1 86 ? -17.196 -43.447 12.027 1.00 36.56 86 VAL A N 1
ATOM 599 C CA . VAL A 1 86 ? -18.425 -42.955 12.685 1.00 36.56 86 VAL A CA 1
ATOM 600 C C . VAL A 1 86 ? -19.536 -44.014 12.613 1.00 36.56 86 VAL A C 1
ATOM 602 O O . VAL A 1 86 ? -20.094 -44.221 11.533 1.00 36.56 86 VAL A O 1
ATOM 605 N N . PRO A 1 87 ? -19.911 -44.685 13.723 1.00 34.66 87 PRO A N 1
ATOM 606 C CA . PRO A 1 87 ? -21.105 -45.514 13.745 1.00 34.66 87 PRO A CA 1
ATOM 607 C C . PRO A 1 87 ? -22.345 -44.616 13.774 1.00 34.66 87 PRO A C 1
ATOM 609 O O . PRO A 1 87 ? -22.421 -43.633 14.511 1.00 34.66 87 PRO A O 1
ATOM 612 N N . SER A 1 88 ? -23.322 -44.944 12.932 1.00 39.91 88 SER A N 1
ATOM 613 C CA . SER A 1 88 ? -24.582 -44.218 12.827 1.00 39.91 88 SER A CA 1
ATOM 614 C C . SER A 1 88 ? -25.442 -44.440 14.072 1.00 39.91 88 SER A C 1
ATOM 616 O O . SER A 1 88 ? -25.992 -45.520 14.269 1.00 39.91 88 SER A O 1
ATOM 618 N N . SER A 1 89 ? -25.620 -43.397 14.879 1.00 32.50 89 SER A N 1
ATOM 619 C CA . SER A 1 89 ? -26.722 -43.312 15.837 1.00 32.50 89 SER A CA 1
ATOM 620 C C . SER A 1 89 ? -27.263 -41.886 15.885 1.00 32.50 89 SER A C 1
ATOM 622 O O . SER A 1 89 ? -26.533 -40.912 16.048 1.00 32.50 89 SER A O 1
ATOM 624 N N . SER A 1 90 ? -28.569 -41.805 15.676 1.00 39.22 90 SER A N 1
ATOM 625 C CA . SER A 1 90 ? -29.437 -40.634 15.639 1.00 39.22 90 SER A CA 1
ATOM 626 C C . SER A 1 90 ? -29.508 -39.874 16.968 1.00 39.22 90 SER A C 1
ATOM 628 O O . SER A 1 90 ? -29.808 -40.502 17.979 1.00 39.22 90 SER A O 1
ATOM 630 N N . ALA A 1 91 ? -29.363 -38.542 16.938 1.00 30.39 91 ALA A N 1
ATOM 631 C CA . ALA A 1 91 ? -30.258 -37.559 17.579 1.00 30.39 91 ALA A CA 1
ATOM 632 C C . ALA A 1 91 ? -29.689 -36.122 17.496 1.00 30.39 91 ALA A C 1
ATOM 634 O O . ALA A 1 91 ? -28.545 -35.880 17.853 1.00 30.39 91 ALA A O 1
ATOM 635 N N . THR A 1 92 ? -30.552 -35.202 17.053 1.00 30.38 92 THR A N 1
ATOM 636 C CA . THR A 1 92 ? -30.692 -33.777 17.424 1.00 30.38 92 THR A CA 1
ATOM 637 C C . THR A 1 92 ? -29.470 -32.839 17.445 1.00 30.38 92 THR A C 1
ATOM 639 O O . THR A 1 92 ? -28.638 -32.893 18.340 1.00 30.38 92 THR A O 1
ATOM 642 N N . GLY A 1 93 ? -29.526 -31.815 16.578 1.00 34.28 93 GLY A N 1
ATOM 643 C CA . GLY A 1 93 ? -28.950 -30.484 16.827 1.00 34.28 93 GLY A CA 1
ATOM 644 C C . GLY A 1 93 ? -27.593 -30.199 16.174 1.00 34.28 93 GLY A C 1
ATOM 645 O O . GLY A 1 93 ? -26.583 -30.771 16.558 1.00 34.28 93 GLY A O 1
ATOM 646 N N . GLY A 1 94 ? -27.570 -29.241 15.238 1.00 30.19 94 GLY A N 1
ATOM 647 C CA . GLY A 1 94 ? -26.341 -28.634 14.708 1.00 30.19 94 GLY A CA 1
ATOM 648 C C . GLY A 1 94 ? -26.291 -28.584 13.181 1.00 30.19 94 GLY A C 1
ATOM 649 O O . GLY A 1 94 ? -25.958 -29.569 12.530 1.00 30.19 94 GLY A O 1
ATOM 650 N N . ALA A 1 95 ? -26.627 -27.427 12.607 1.00 33.09 95 ALA A N 1
ATOM 651 C CA . ALA A 1 95 ? -26.458 -27.139 11.182 1.00 33.09 95 ALA A CA 1
ATOM 652 C C . ALA A 1 95 ? -24.957 -27.007 10.803 1.00 33.09 95 ALA A C 1
ATOM 654 O O . ALA A 1 95 ? -24.126 -26.747 11.674 1.00 33.09 95 ALA A O 1
ATOM 655 N N . PRO A 1 96 ? -24.581 -27.217 9.526 1.00 39.28 96 PRO A N 1
ATOM 656 C CA . PRO A 1 96 ? -23.290 -27.798 9.165 1.00 39.28 96 PRO A CA 1
ATOM 657 C C . PRO A 1 96 ? -22.182 -26.772 8.867 1.00 39.28 96 PRO A C 1
ATOM 659 O O . PRO A 1 96 ? -22.317 -25.896 8.018 1.00 39.28 96 PRO A O 1
ATOM 662 N N . THR A 1 97 ? -21.008 -26.985 9.462 1.00 40.91 97 THR A N 1
ATOM 663 C CA . THR A 1 97 ? -19.729 -26.268 9.254 1.00 40.91 97 THR A CA 1
ATOM 664 C C . THR A 1 97 ? -19.002 -26.630 7.940 1.00 40.91 97 THR A C 1
ATOM 666 O O . THR A 1 97 ? -17.804 -26.394 7.776 1.00 40.91 97 THR A O 1
ATOM 669 N N . THR A 1 98 ? -19.690 -27.227 6.964 1.00 41.19 98 THR A N 1
ATOM 670 C CA . THR A 1 98 ? -19.064 -27.804 5.754 1.00 41.19 98 THR A CA 1
ATOM 671 C C . THR A 1 98 ? -18.759 -26.764 4.659 1.00 41.19 98 THR A C 1
ATOM 673 O O . THR A 1 98 ? -17.885 -26.981 3.811 1.00 41.19 98 THR A O 1
ATOM 676 N N . THR A 1 99 ? -19.411 -25.598 4.684 1.00 40.69 99 THR A N 1
ATOM 677 C CA . THR A 1 99 ? -19.269 -24.552 3.650 1.00 40.69 99 THR A CA 1
ATOM 678 C C . THR A 1 99 ? -17.906 -23.846 3.705 1.00 40.69 99 THR A C 1
ATOM 680 O O . THR A 1 99 ? -17.284 -23.614 2.664 1.00 40.69 99 THR A O 1
ATOM 683 N N . THR A 1 100 ? -17.372 -23.588 4.902 1.00 42.09 100 THR A N 1
ATOM 684 C CA . THR A 1 100 ? -16.099 -22.869 5.117 1.00 42.09 100 THR A CA 1
ATOM 685 C C . THR A 1 100 ? -14.894 -23.643 4.572 1.00 42.09 100 THR A C 1
ATOM 687 O O . THR A 1 100 ? -14.005 -23.073 3.938 1.00 42.09 100 THR A O 1
ATOM 690 N N . ARG A 1 101 ? -14.897 -24.976 4.718 1.00 39.56 101 ARG A N 1
ATOM 691 C CA . ARG A 1 101 ? -13.834 -25.861 4.205 1.00 39.56 101 ARG A CA 1
ATOM 692 C C . ARG A 1 101 ? -13.799 -25.912 2.677 1.00 39.56 101 ARG A C 1
ATOM 694 O O . ARG A 1 101 ? -12.735 -26.082 2.089 1.00 39.56 101 ARG A O 1
ATOM 701 N N . THR A 1 102 ? -14.957 -25.745 2.040 1.00 40.31 102 THR A N 1
ATOM 702 C CA . THR A 1 102 ? -15.101 -25.756 0.579 1.00 40.31 102 THR A CA 1
ATOM 703 C C . THR A 1 102 ? -14.660 -24.421 -0.030 1.00 40.31 102 THR A C 1
ATOM 705 O O . THR A 1 102 ? -13.955 -24.427 -1.036 1.00 40.31 102 THR A O 1
ATOM 708 N N . LYS A 1 103 ? -14.951 -23.287 0.630 1.00 39.12 103 LYS A N 1
ATOM 709 C CA . LYS A 1 103 ? -14.438 -21.953 0.253 1.00 39.12 103 LYS A CA 1
ATOM 710 C C . LYS A 1 103 ? -12.906 -21.858 0.365 1.00 39.12 103 LYS A C 1
ATOM 712 O O . LYS A 1 103 ? -12.263 -21.429 -0.590 1.00 39.12 103 LYS A O 1
ATOM 717 N N . LYS A 1 104 ? -12.308 -22.380 1.449 1.00 41.75 104 LYS A N 1
ATOM 718 C CA . LYS A 1 104 ? -10.837 -22.467 1.618 1.00 41.75 104 LYS A CA 1
ATOM 719 C C . LYS A 1 104 ? -10.159 -23.297 0.509 1.00 41.75 104 LYS A C 1
ATOM 721 O O . LYS A 1 104 ? -9.036 -23.004 0.119 1.00 41.75 104 LYS A O 1
ATOM 726 N N . ARG A 1 105 ? -10.857 -24.301 -0.043 1.00 45.38 105 ARG A N 1
ATOM 727 C CA . ARG A 1 105 ? -10.381 -25.165 -1.145 1.00 45.38 105 ARG A CA 1
ATOM 728 C C . ARG A 1 105 ? -10.470 -24.524 -2.535 1.00 45.38 105 ARG A C 1
ATOM 730 O O . ARG A 1 105 ? -9.741 -24.942 -3.424 1.00 45.38 105 ARG A O 1
ATOM 737 N N . LEU A 1 106 ? -11.351 -23.542 -2.739 1.00 40.69 106 LEU A N 1
ATOM 738 C CA . LEU A 1 106 ? -11.480 -22.814 -4.013 1.00 40.69 106 LEU A CA 1
ATOM 739 C C . LEU A 1 106 ? -10.436 -21.693 -4.143 1.00 40.69 106 LEU A C 1
ATOM 741 O O . LEU A 1 106 ? -9.964 -21.431 -5.243 1.00 40.69 106 LEU A O 1
ATOM 745 N N . LEU A 1 107 ? -10.016 -21.104 -3.017 1.00 44.25 107 LEU A N 1
ATOM 746 C CA . LEU A 1 107 ? -8.858 -20.199 -2.931 1.00 44.25 107 LEU A CA 1
ATOM 747 C C . LEU A 1 107 ? -7.518 -20.920 -3.164 1.00 44.25 107 LEU A C 1
ATOM 749 O O . LEU A 1 107 ? -6.518 -20.287 -3.483 1.00 44.25 107 LEU A O 1
ATOM 753 N N . GLN A 1 108 ? -7.509 -22.254 -3.090 1.00 46.28 108 GLN A N 1
ATOM 754 C CA . GLN A 1 108 ? -6.395 -23.131 -3.458 1.00 46.28 108 GLN A CA 1
ATOM 755 C C . GLN A 1 108 ? -6.280 -23.299 -4.994 1.00 46.28 108 GLN A C 1
ATOM 757 O O . GLN A 1 108 ? -6.050 -24.396 -5.505 1.00 46.28 108 GLN A O 1
ATOM 762 N N . SER A 1 109 ? -6.478 -22.219 -5.756 1.00 39.44 109 SER A N 1
ATOM 763 C CA . SER A 1 109 ? -6.309 -22.170 -7.216 1.00 39.44 109 SER A CA 1
ATOM 764 C C . SER A 1 109 ? -5.142 -21.220 -7.515 1.00 39.44 109 SER A C 1
ATOM 766 O O . SER A 1 109 ? -5.173 -20.084 -7.066 1.00 39.44 109 SER A O 1
ATOM 768 N N . ASN A 1 110 ? -4.058 -21.562 -8.207 1.00 48.34 110 ASN A N 1
ATOM 769 C CA . ASN A 1 110 ? -3.762 -22.650 -9.128 1.00 48.34 110 ASN A CA 1
ATOM 770 C C . ASN A 1 110 ? -2.284 -23.046 -8.901 1.00 48.34 110 ASN A C 1
ATOM 772 O O . ASN A 1 110 ? -1.381 -22.338 -9.347 1.00 48.34 110 ASN A O 1
ATOM 776 N N . THR A 1 111 ? -2.014 -24.172 -8.228 1.00 55.84 111 THR A N 1
ATOM 777 C CA . THR A 1 111 ? -0.631 -24.607 -7.909 1.00 55.84 111 THR A CA 1
ATOM 778 C C . THR A 1 111 ? 0.241 -24.840 -9.147 1.00 55.84 111 THR A C 1
ATOM 780 O O . THR A 1 111 ? 1.452 -24.963 -9.027 1.00 55.84 111 THR A O 1
ATOM 783 N N . ASN A 1 112 ? -0.345 -24.908 -10.346 1.00 54.62 112 ASN A N 1
ATOM 784 C CA . ASN A 1 112 ? 0.391 -25.103 -11.591 1.00 54.62 112 ASN A CA 1
ATOM 785 C C . ASN A 1 112 ? 1.229 -23.864 -11.961 1.00 54.62 112 ASN A C 1
ATOM 787 O O . ASN A 1 112 ? 2.415 -23.995 -12.232 1.00 54.62 112 ASN A O 1
ATOM 791 N N . LEU A 1 113 ? 0.661 -22.655 -11.871 1.00 54.84 113 LEU A N 1
ATOM 792 C CA . LEU A 1 113 ? 1.401 -21.412 -12.139 1.00 54.84 113 LEU A CA 1
ATOM 793 C C . LEU A 1 113 ? 2.427 -21.105 -11.048 1.00 54.84 113 LEU A C 1
ATOM 795 O O . LEU A 1 113 ? 3.514 -20.624 -11.351 1.00 54.84 113 LEU A O 1
ATOM 799 N N . GLU A 1 114 ? 2.108 -21.431 -9.796 1.00 62.38 114 GLU A N 1
ATOM 800 C CA . GLU A 1 114 ? 3.054 -21.323 -8.684 1.00 62.38 114 GLU A CA 1
ATOM 801 C C . GLU A 1 114 ? 4.240 -22.276 -8.874 1.00 62.38 114 GLU A C 1
ATOM 803 O O . GLU A 1 114 ? 5.383 -21.846 -8.784 1.00 62.38 114 GLU A O 1
ATOM 808 N N . LYS A 1 115 ? 3.986 -23.539 -9.243 1.00 60.38 115 LYS A N 1
ATOM 809 C CA . LYS A 1 115 ? 5.036 -24.525 -9.549 1.00 60.38 115 LYS A CA 1
ATOM 810 C C . LYS A 1 115 ? 5.866 -24.143 -10.769 1.00 60.38 115 LYS A C 1
ATOM 812 O O . LYS A 1 115 ? 7.081 -24.298 -10.737 1.00 60.38 115 LYS A O 1
ATOM 817 N N . ILE A 1 116 ? 5.234 -23.646 -11.835 1.00 65.50 116 ILE A N 1
ATOM 818 C CA . ILE A 1 116 ? 5.952 -23.164 -13.021 1.00 65.50 116 ILE A CA 1
ATOM 819 C C . ILE A 1 116 ? 6.810 -21.951 -12.652 1.00 65.50 116 ILE A C 1
ATOM 821 O O . ILE A 1 116 ? 7.959 -21.898 -13.072 1.00 65.50 116 ILE A O 1
ATOM 825 N N . SER A 1 117 ? 6.300 -21.013 -11.845 1.00 68.00 117 SER A N 1
ATOM 826 C CA . SER A 1 117 ? 7.070 -19.852 -11.382 1.00 68.00 117 SER A CA 1
ATOM 827 C C . SER A 1 117 ? 8.216 -20.255 -10.454 1.00 68.00 117 SER A C 1
ATOM 829 O O . SER A 1 117 ? 9.318 -19.737 -10.598 1.00 68.00 117 SER A O 1
ATOM 831 N N . ASP A 1 118 ? 8.016 -21.215 -9.553 1.00 69.50 118 ASP A N 1
ATOM 832 C CA . ASP A 1 118 ? 9.063 -21.700 -8.650 1.00 69.50 118 ASP A CA 1
ATOM 833 C C . ASP A 1 118 ? 10.164 -22.466 -9.401 1.00 69.50 118 ASP A C 1
ATOM 835 O O . ASP A 1 118 ? 11.359 -22.233 -9.186 1.00 69.50 118 ASP A O 1
ATOM 839 N N . TRP A 1 119 ? 9.771 -23.298 -10.371 1.00 78.94 119 TRP A N 1
ATOM 840 C CA . TRP A 1 119 ? 10.701 -23.982 -11.266 1.00 78.94 119 TRP A CA 1
ATOM 841 C C . TRP A 1 119 ? 11.460 -22.995 -12.160 1.00 78.94 119 TRP A C 1
ATOM 843 O O . TRP A 1 119 ? 12.687 -23.058 -12.239 1.00 78.94 119 TRP A O 1
ATOM 853 N N . LEU A 1 120 ? 10.756 -22.041 -12.778 1.00 73.00 120 LEU A N 1
ATOM 854 C CA . LEU A 1 120 ? 11.351 -21.012 -13.630 1.00 73.00 120 LEU A CA 1
ATOM 855 C C . LEU A 1 120 ? 12.276 -20.089 -12.833 1.00 73.00 120 LEU A C 1
ATOM 857 O O . LEU A 1 120 ? 13.361 -19.773 -13.304 1.00 73.00 120 LEU A O 1
ATOM 861 N N . THR A 1 121 ? 11.890 -19.693 -11.620 1.00 76.25 121 THR A N 1
ATOM 862 C CA . THR A 1 121 ? 12.697 -18.833 -10.747 1.00 76.25 121 THR A CA 1
ATOM 863 C C . THR A 1 121 ? 13.974 -19.543 -10.326 1.00 76.25 121 THR A C 1
ATOM 865 O O . THR A 1 121 ? 15.058 -18.978 -10.444 1.00 76.25 121 THR A O 1
ATOM 868 N N . THR A 1 122 ? 13.874 -20.796 -9.885 1.00 79.25 122 THR A N 1
ATOM 869 C CA . THR A 1 122 ? 15.043 -21.589 -9.486 1.00 79.25 122 THR A CA 1
ATOM 870 C C . THR A 1 122 ? 15.978 -21.839 -10.670 1.00 79.25 122 THR A C 1
ATOM 872 O O . THR A 1 122 ? 17.191 -21.683 -10.535 1.00 79.25 122 THR A O 1
ATOM 875 N N . LEU A 1 123 ? 15.432 -22.161 -11.848 1.00 80.31 123 LEU A N 1
ATOM 876 C CA . LEU A 1 123 ? 16.219 -22.361 -13.066 1.00 80.31 123 LEU A CA 1
ATOM 877 C C . LEU A 1 123 ? 16.881 -21.063 -13.537 1.00 80.31 123 LEU A C 1
ATOM 879 O O . LEU A 1 123 ? 18.043 -21.088 -13.929 1.00 80.31 123 LEU A O 1
ATOM 883 N N . LEU A 1 124 ? 16.181 -19.930 -13.466 1.00 79.69 124 LEU A N 1
ATOM 884 C CA . LEU A 1 124 ? 16.691 -18.628 -13.896 1.00 79.69 124 LEU A CA 1
ATOM 885 C C . LEU A 1 124 ? 17.746 -18.083 -12.928 1.00 79.69 124 LEU A C 1
ATOM 887 O O . LEU A 1 124 ? 18.775 -17.589 -13.379 1.00 79.69 124 LEU A O 1
ATOM 891 N N . VAL A 1 125 ? 17.548 -18.230 -11.615 1.00 82.12 125 VAL A N 1
ATOM 892 C CA . VAL A 1 125 ? 18.564 -17.886 -10.607 1.00 82.12 125 VAL A CA 1
ATOM 893 C C . VAL A 1 125 ? 19.780 -18.799 -10.748 1.00 82.12 125 VAL A C 1
ATOM 895 O O . VAL A 1 125 ? 20.906 -18.308 -10.757 1.00 82.12 125 VAL A O 1
ATOM 898 N N . GLY A 1 126 ? 19.572 -20.106 -10.929 1.00 80.38 126 GLY A N 1
ATOM 899 C CA . GLY A 1 126 ? 20.653 -21.070 -11.143 1.00 80.38 126 GLY A CA 1
ATOM 900 C C . GLY A 1 126 ? 21.453 -20.791 -12.418 1.00 80.38 126 GLY A C 1
ATOM 901 O O . GLY A 1 126 ? 22.681 -20.721 -12.374 1.00 80.38 126 GLY A O 1
ATOM 902 N N . ALA A 1 127 ? 20.774 -20.562 -13.545 1.00 79.00 127 ALA A N 1
ATOM 903 C CA . ALA A 1 127 ? 21.411 -20.193 -14.807 1.00 79.00 127 ALA A CA 1
ATOM 904 C C . ALA A 1 127 ? 22.116 -18.830 -14.714 1.00 79.00 127 ALA A C 1
ATOM 906 O O . ALA A 1 127 ? 23.233 -18.693 -15.208 1.00 79.00 127 ALA A O 1
ATOM 907 N N . GLY A 1 128 ? 21.510 -17.850 -14.036 1.00 77.75 128 GLY A N 1
ATOM 908 C CA . GLY A 1 128 ? 22.089 -16.526 -13.814 1.00 77.75 128 GLY A CA 1
ATOM 909 C C . GLY A 1 128 ? 23.366 -16.561 -12.975 1.00 77.75 128 GLY A C 1
ATOM 910 O O . GLY A 1 128 ? 24.335 -15.889 -13.318 1.00 77.75 128 GLY A O 1
ATOM 911 N N . LEU A 1 129 ? 23.417 -17.389 -11.925 1.00 79.56 129 LEU A N 1
ATOM 912 C CA . LEU A 1 129 ? 24.605 -17.529 -11.074 1.00 79.56 129 LEU A CA 1
ATOM 913 C C . LEU A 1 129 ? 25.794 -18.137 -11.832 1.00 79.56 129 LEU A C 1
ATOM 915 O O . LEU A 1 129 ? 26.934 -17.726 -11.629 1.00 79.56 129 LEU A O 1
ATOM 919 N N . VAL A 1 130 ? 25.528 -19.091 -12.727 1.00 82.69 130 VAL A N 1
ATOM 920 C CA . VAL A 1 130 ? 26.559 -19.732 -13.560 1.00 82.69 130 VAL A CA 1
ATOM 921 C C . VAL A 1 130 ? 27.011 -18.812 -14.699 1.00 82.69 130 VAL A C 1
ATOM 923 O O . VAL A 1 130 ? 28.191 -18.785 -15.040 1.00 82.69 130 VAL A O 1
ATOM 926 N N . GLN A 1 131 ? 26.093 -18.037 -15.280 1.00 83.25 131 GLN A N 1
ATOM 927 C CA . GLN A 1 131 ? 26.358 -17.181 -16.442 1.00 83.25 131 GLN A CA 1
ATOM 928 C C . GLN A 1 131 ? 26.728 -15.739 -16.079 1.00 83.25 131 GLN A C 1
ATOM 930 O O . GLN A 1 131 ? 26.896 -14.921 -16.979 1.00 83.25 131 GLN A O 1
ATOM 935 N N . LEU A 1 132 ? 26.906 -15.412 -14.795 1.00 79.94 132 LEU A N 1
ATOM 936 C CA . LEU A 1 132 ? 27.208 -14.046 -14.354 1.00 79.94 132 LEU A CA 1
ATOM 937 C C . LEU A 1 132 ? 28.443 -13.460 -15.065 1.00 79.94 132 LEU A C 1
ATOM 939 O O . LEU A 1 132 ? 28.443 -12.298 -15.451 1.00 79.94 132 LEU A O 1
ATOM 943 N N . HIS A 1 133 ? 29.459 -14.287 -15.325 1.00 79.88 133 HIS A N 1
ATOM 944 C CA . HIS A 1 133 ? 30.664 -13.877 -16.057 1.00 79.88 133 HIS A CA 1
ATOM 945 C C . HIS A 1 133 ? 30.407 -13.533 -17.535 1.00 79.88 133 HIS A C 1
ATOM 947 O O . HIS A 1 133 ? 31.170 -12.778 -18.130 1.00 79.88 133 HIS A O 1
ATOM 953 N N . ALA A 1 134 ? 29.341 -14.056 -18.147 1.00 84.81 134 ALA A N 1
ATOM 954 C CA . ALA A 1 134 ? 28.980 -13.726 -19.526 1.00 84.81 134 ALA A CA 1
ATOM 955 C C . ALA A 1 134 ? 28.354 -12.325 -19.651 1.00 84.81 134 ALA A C 1
ATOM 957 O O . ALA A 1 134 ? 28.271 -11.788 -20.756 1.00 84.81 134 ALA A O 1
ATOM 958 N N . VAL A 1 135 ? 27.933 -11.718 -18.534 1.00 86.38 135 VAL A N 1
ATOM 959 C CA . VAL A 1 135 ? 27.344 -10.372 -18.516 1.00 86.38 135 VAL A CA 1
ATOM 960 C C . VAL A 1 135 ? 28.378 -9.322 -18.917 1.00 86.38 135 VAL A C 1
ATOM 962 O O . VAL A 1 135 ? 28.055 -8.443 -19.713 1.00 86.38 135 VAL A O 1
ATOM 965 N N . ASP A 1 136 ? 29.623 -9.442 -18.453 1.00 88.19 136 ASP A N 1
ATOM 966 C CA . ASP A 1 136 ? 30.691 -8.490 -18.786 1.00 88.19 136 ASP A CA 1
ATOM 967 C C . ASP A 1 136 ? 30.985 -8.474 -20.293 1.00 88.19 136 ASP A C 1
ATOM 969 O O . ASP A 1 136 ? 31.049 -7.408 -20.912 1.00 88.19 136 ASP A O 1
ATOM 973 N N . ASP A 1 137 ? 31.085 -9.656 -20.910 1.00 91.12 137 ASP A N 1
ATOM 974 C CA . ASP A 1 137 ? 31.280 -9.800 -22.358 1.00 91.12 137 ASP A CA 1
ATOM 975 C C . ASP A 1 137 ? 30.061 -9.282 -23.141 1.00 91.12 137 ASP A C 1
ATOM 977 O O . ASP A 1 137 ? 30.212 -8.571 -24.136 1.00 91.12 137 ASP A O 1
ATOM 981 N N . ALA A 1 138 ? 28.838 -9.544 -22.668 1.00 90.25 138 ALA A N 1
ATOM 982 C CA . ALA A 1 138 ? 27.620 -9.030 -23.293 1.00 90.25 138 ALA A CA 1
ATOM 983 C C . ALA A 1 138 ? 27.530 -7.493 -23.237 1.00 90.25 138 ALA A C 1
ATOM 985 O O . ALA A 1 138 ? 27.220 -6.858 -24.249 1.00 90.25 138 ALA A O 1
ATOM 986 N N . LEU A 1 139 ? 27.843 -6.879 -22.091 1.00 93.31 139 LEU A N 1
ATOM 987 C CA . LEU A 1 139 ? 27.863 -5.422 -21.932 1.00 93.31 139 LEU A CA 1
ATOM 988 C C . LEU A 1 139 ? 28.969 -4.783 -22.775 1.00 93.31 139 LEU A C 1
ATOM 990 O O . LEU A 1 139 ? 28.750 -3.734 -23.387 1.00 93.31 139 LEU A O 1
ATOM 994 N N . TYR A 1 140 ? 30.135 -5.425 -22.859 1.00 93.75 140 TYR A N 1
ATOM 995 C CA . TYR A 1 140 ? 31.225 -4.969 -23.714 1.00 93.75 140 TYR A CA 1
ATOM 996 C C . TYR A 1 140 ? 30.845 -5.025 -25.200 1.00 93.75 140 TYR A C 1
ATOM 998 O O . TYR A 1 140 ? 31.020 -4.038 -25.917 1.00 93.75 140 TYR A O 1
ATOM 1006 N N . ARG A 1 141 ? 30.245 -6.128 -25.662 1.00 94.38 141 ARG A N 1
ATOM 1007 C CA . ARG A 1 141 ? 29.735 -6.258 -27.039 1.00 94.38 141 ARG A CA 1
ATOM 1008 C C . ARG A 1 141 ? 28.636 -5.251 -27.345 1.00 94.38 141 ARG A C 1
ATOM 1010 O O . ARG A 1 141 ? 28.642 -4.667 -28.423 1.00 94.38 141 ARG A O 1
ATOM 1017 N N . PHE A 1 142 ? 27.732 -5.004 -26.401 1.00 95.44 142 PHE A N 1
ATOM 1018 C CA . PHE A 1 142 ? 26.696 -3.985 -26.557 1.00 95.44 142 PHE A CA 1
ATOM 1019 C C . PHE A 1 142 ? 27.295 -2.579 -26.674 1.00 95.44 142 PHE A C 1
ATOM 1021 O O . PHE A 1 142 ? 26.889 -1.803 -27.537 1.00 95.44 142 PHE A O 1
ATOM 1028 N N . ARG A 1 143 ? 28.319 -2.260 -25.875 1.00 95.00 143 ARG A N 1
ATOM 1029 C CA . ARG A 1 143 ? 29.086 -1.016 -26.020 1.00 95.00 143 ARG A CA 1
ATOM 1030 C C . ARG A 1 143 ? 29.726 -0.898 -27.405 1.00 95.00 143 ARG A C 1
ATOM 1032 O O . ARG A 1 143 ? 29.633 0.166 -28.010 1.00 95.00 143 ARG A O 1
ATOM 1039 N N . LEU A 1 144 ? 30.360 -1.959 -27.908 1.00 94.69 144 LEU A N 1
ATOM 1040 C CA . LEU A 1 144 ? 30.959 -1.958 -29.248 1.00 94.69 144 LEU A CA 1
ATOM 1041 C C . LEU A 1 144 ? 29.905 -1.777 -30.347 1.00 94.69 144 LEU A C 1
ATOM 1043 O O . LEU A 1 144 ? 30.123 -0.995 -31.266 1.00 94.69 144 LEU A O 1
ATOM 1047 N N . PHE A 1 145 ? 28.750 -2.429 -30.213 1.00 94.81 145 PHE A N 1
ATOM 1048 C CA . PHE A 1 145 ? 27.607 -2.249 -31.107 1.00 94.81 145 PHE A CA 1
ATOM 1049 C C . PHE A 1 145 ? 27.115 -0.796 -31.116 1.00 94.81 145 PHE A C 1
ATOM 1051 O O . PHE A 1 145 ? 26.947 -0.202 -32.174 1.00 94.81 145 PHE A O 1
ATOM 1058 N N . LEU A 1 146 ? 26.950 -0.171 -29.946 1.00 93.81 146 LEU A N 1
ATOM 1059 C CA . LEU A 1 146 ? 26.586 1.247 -29.879 1.00 93.81 146 LEU A CA 1
ATOM 1060 C C . LEU A 1 146 ? 27.658 2.145 -30.506 1.00 93.81 146 LEU A C 1
ATOM 1062 O O . LEU A 1 146 ? 27.329 3.170 -31.091 1.00 93.81 146 LEU A O 1
ATOM 1066 N N . GLN A 1 147 ? 28.933 1.776 -30.395 1.00 92.62 147 GLN A N 1
ATOM 1067 C CA . GLN A 1 147 ? 30.024 2.529 -31.003 1.00 92.62 147 GLN A CA 1
ATOM 1068 C C . GLN A 1 147 ? 30.018 2.447 -32.535 1.00 92.62 147 GLN A C 1
ATOM 1070 O O . GLN A 1 147 ? 30.389 3.436 -33.169 1.00 92.62 147 GLN A O 1
ATOM 1075 N N . SER A 1 148 ? 29.619 1.311 -33.121 1.00 88.75 148 SER A N 1
ATOM 1076 C CA . SER A 1 148 ? 29.533 1.152 -34.578 1.00 88.75 148 SER A CA 1
ATOM 1077 C C . SER A 1 148 ? 28.240 1.715 -35.162 1.00 88.75 148 SER A C 1
ATOM 1079 O O . SER A 1 148 ? 28.290 2.382 -36.190 1.00 88.75 148 SER A O 1
ATOM 1081 N N . GLU A 1 149 ? 27.102 1.488 -34.501 1.00 89.00 149 GLU A N 1
ATOM 1082 C CA . GLU A 1 149 ? 25.781 1.749 -35.087 1.00 89.00 149 GLU A CA 1
ATOM 1083 C C . GLU A 1 149 ? 25.159 3.087 -34.684 1.00 89.00 149 GLU A C 1
ATOM 1085 O O . GLU A 1 149 ? 24.361 3.642 -35.437 1.00 89.00 149 GLU A O 1
ATOM 1090 N N . ALA A 1 150 ? 25.480 3.640 -33.508 1.00 85.75 150 ALA A N 1
ATOM 1091 C CA . ALA A 1 150 ? 24.883 4.903 -33.070 1.00 85.75 150 ALA A CA 1
ATOM 1092 C C . ALA A 1 150 ? 25.600 6.095 -33.725 1.00 85.75 150 ALA A C 1
ATOM 1094 O O . ALA A 1 150 ? 26.218 6.908 -33.049 1.00 85.75 150 ALA A O 1
ATOM 1095 N N . THR A 1 151 ? 25.546 6.219 -35.050 1.00 86.12 151 THR A N 1
ATOM 1096 C CA . THR A 1 151 ? 26.191 7.299 -35.815 1.00 86.12 151 THR A CA 1
ATOM 1097 C C . THR A 1 151 ? 25.375 8.591 -35.756 1.00 86.12 151 THR A C 1
ATOM 1099 O O . THR A 1 151 ? 24.834 9.028 -36.761 1.00 86.12 151 THR A O 1
ATOM 1102 N N . VAL A 1 152 ? 25.232 9.178 -34.569 1.00 87.31 152 VAL A N 1
ATOM 1103 C CA . VAL A 1 152 ? 24.295 10.294 -34.339 1.00 87.31 152 VAL A CA 1
ATOM 1104 C C . VAL A 1 152 ? 24.948 11.667 -34.423 1.00 87.31 152 VAL A C 1
ATOM 1106 O O . VAL A 1 152 ? 24.274 12.664 -34.663 1.00 87.31 152 VAL A O 1
ATOM 1109 N N . PHE A 1 153 ? 26.264 11.756 -34.234 1.00 86.69 153 PHE A N 1
ATOM 1110 C CA . PHE A 1 153 ? 27.001 13.009 -34.367 1.00 86.69 153 PHE A CA 1
ATOM 1111 C C . PHE A 1 153 ? 27.772 13.028 -35.683 1.00 86.69 153 PHE A C 1
ATOM 1113 O O . PHE A 1 153 ? 28.664 12.207 -35.891 1.00 86.69 153 PHE A O 1
ATOM 1120 N N . HIS A 1 154 ? 27.463 14.008 -36.534 1.00 84.62 154 HIS A N 1
ATOM 1121 C CA . HIS A 1 154 ? 28.107 14.231 -37.829 1.00 84.62 154 HIS A CA 1
ATOM 1122 C C . HIS A 1 154 ? 28.884 15.561 -37.819 1.00 84.62 154 HIS A C 1
ATOM 1124 O O . HIS A 1 154 ? 28.303 16.616 -38.082 1.00 84.62 154 HIS A O 1
ATOM 1130 N N . PRO A 1 155 ? 30.190 15.563 -37.491 1.00 77.31 155 PRO A N 1
ATOM 1131 C CA . PRO A 1 155 ? 31.016 16.762 -37.603 1.00 77.31 155 PRO A CA 1
ATOM 1132 C C . PRO A 1 155 ? 31.174 17.168 -39.075 1.00 77.31 155 PRO A C 1
ATOM 1134 O O . PRO A 1 155 ? 31.354 16.308 -39.938 1.00 77.31 155 PRO A O 1
ATOM 1137 N N . VAL A 1 156 ? 31.164 18.471 -39.375 1.00 76.12 156 VAL A N 1
ATOM 1138 C CA . VAL A 1 156 ? 31.388 18.972 -40.743 1.00 76.12 156 VAL A CA 1
ATOM 1139 C C . VAL A 1 156 ? 32.777 18.535 -41.226 1.00 76.12 156 VAL A C 1
ATOM 1141 O O . VAL A 1 156 ? 33.787 18.941 -40.657 1.00 76.12 156 VAL A O 1
ATOM 1144 N N . GLY A 1 157 ? 32.822 17.689 -42.261 1.00 71.31 157 GLY A N 1
ATOM 1145 C CA . GLY A 1 157 ? 34.066 17.137 -42.819 1.00 71.31 157 GLY A CA 1
ATOM 1146 C C . GLY A 1 157 ? 34.688 15.981 -42.022 1.00 71.31 157 GLY A C 1
ATOM 1147 O O . GLY A 1 157 ? 35.815 15.590 -42.318 1.00 71.31 157 GLY A O 1
ATOM 1148 N N . GLY A 1 158 ? 33.986 15.439 -41.021 1.00 76.44 158 GLY A N 1
ATOM 1149 C CA . GLY A 1 158 ? 34.443 14.322 -40.190 1.00 76.44 158 GLY A CA 1
ATOM 1150 C C . GLY A 1 158 ? 33.652 13.029 -40.402 1.00 76.44 158 GLY A C 1
ATOM 1151 O O . GLY A 1 158 ? 32.650 12.991 -41.112 1.00 76.44 158 GLY A O 1
ATOM 1152 N N . VAL A 1 159 ? 34.103 11.955 -39.750 1.00 80.56 159 VAL A N 1
ATOM 1153 C CA . VAL A 1 159 ? 33.389 10.669 -39.704 1.00 80.56 159 VAL A CA 1
ATOM 1154 C C . VAL A 1 159 ? 32.304 10.733 -38.627 1.00 80.56 159 VAL A C 1
ATOM 1156 O O . VAL A 1 159 ? 32.526 11.290 -37.547 1.00 80.56 159 VAL A O 1
ATOM 1159 N N . ALA A 1 160 ? 31.135 10.165 -38.924 1.00 83.06 160 ALA A N 1
ATOM 1160 C CA . ALA A 1 160 ? 30.046 10.058 -37.964 1.00 83.06 160 ALA A CA 1
ATOM 1161 C C . ALA A 1 160 ? 30.484 9.268 -36.719 1.00 83.06 160 ALA A C 1
ATOM 1163 O O . ALA A 1 160 ? 31.228 8.293 -36.832 1.00 83.06 160 ALA A O 1
ATOM 1164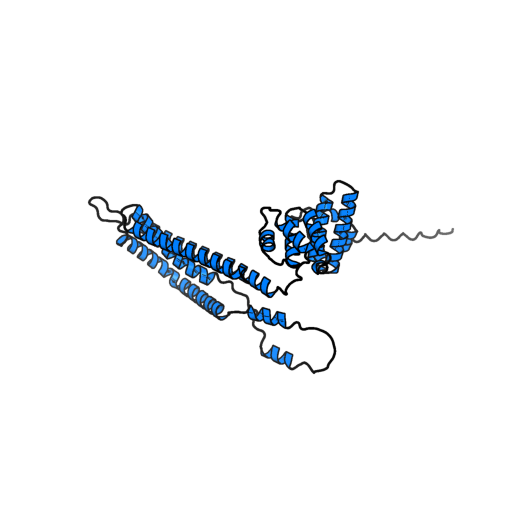 N N . ASN A 1 161 ? 30.042 9.680 -35.532 1.00 86.25 161 ASN A N 1
ATOM 1165 C CA . ASN A 1 161 ? 30.407 9.017 -34.282 1.00 86.25 161 ASN A CA 1
ATOM 1166 C C . ASN A 1 161 ? 29.254 8.967 -33.268 1.00 86.25 161 ASN A C 1
ATOM 1168 O O . ASN A 1 161 ? 28.268 9.698 -33.373 1.00 86.25 161 ASN A O 1
ATOM 1172 N N . ALA A 1 162 ? 29.420 8.105 -32.265 1.00 85.81 162 ALA A N 1
ATOM 1173 C CA . ALA A 1 162 ? 28.434 7.838 -31.220 1.00 85.81 162 ALA A CA 1
ATOM 1174 C C . ALA A 1 162 ? 28.539 8.730 -29.976 1.00 85.81 162 ALA A C 1
ATOM 1176 O O . ALA A 1 162 ? 27.780 8.554 -29.018 1.00 85.81 162 ALA A O 1
ATOM 1177 N N . GLY A 1 163 ? 29.467 9.690 -29.957 1.00 88.69 163 GLY A N 1
ATOM 1178 C CA . GLY A 1 163 ? 29.727 10.518 -28.782 1.00 88.69 163 GLY A CA 1
ATOM 1179 C C . GLY A 1 163 ? 29.930 9.677 -27.513 1.00 88.69 163 GLY A C 1
ATOM 1180 O O . GLY A 1 163 ? 30.733 8.746 -27.488 1.00 88.69 163 GLY A O 1
ATOM 1181 N N . LEU A 1 164 ? 29.177 9.998 -26.455 1.00 91.44 164 LEU A N 1
ATOM 1182 C CA . LEU A 1 164 ? 29.233 9.305 -25.159 1.00 91.44 164 LEU A CA 1
ATOM 1183 C C . LEU A 1 164 ? 28.275 8.105 -25.040 1.00 91.44 164 LEU A C 1
ATOM 1185 O O . LEU A 1 164 ? 28.329 7.398 -24.032 1.00 91.44 164 LEU A O 1
ATOM 1189 N N . ILE A 1 165 ? 27.425 7.843 -26.043 1.00 93.31 165 ILE A N 1
ATOM 1190 C CA . ILE A 1 165 ? 26.406 6.773 -26.016 1.00 93.31 165 ILE A CA 1
ATOM 1191 C C . ILE A 1 165 ? 27.005 5.394 -25.693 1.00 93.31 165 ILE A C 1
ATOM 1193 O O . ILE A 1 165 ? 26.430 4.702 -24.856 1.00 93.31 165 ILE A O 1
ATOM 1197 N N . PRO A 1 166 ? 28.173 4.985 -26.230 1.00 94.06 166 PRO A N 1
ATOM 1198 C CA . PRO A 1 166 ? 28.757 3.681 -25.907 1.00 94.06 166 PRO A CA 1
ATOM 1199 C C . PRO A 1 166 ? 29.156 3.531 -24.432 1.00 94.06 166 PRO A C 1
ATOM 1201 O O . PRO A 1 166 ? 29.266 2.415 -23.931 1.00 94.06 166 PRO A O 1
ATOM 1204 N N . VAL A 1 167 ? 29.396 4.643 -23.729 1.00 93.06 167 VAL A N 1
ATOM 1205 C CA . VAL A 1 167 ? 29.754 4.647 -22.302 1.00 93.06 167 VAL A CA 1
ATOM 1206 C C . VAL A 1 167 ? 28.497 4.633 -21.435 1.00 93.06 167 VAL A C 1
ATOM 1208 O O . VAL A 1 167 ? 28.406 3.842 -20.500 1.00 93.06 167 VAL A O 1
ATOM 1211 N N . ILE A 1 168 ? 27.515 5.481 -21.750 1.00 94.94 168 ILE A N 1
ATOM 1212 C CA . ILE A 1 168 ? 26.293 5.621 -20.940 1.00 94.94 168 ILE A CA 1
ATOM 1213 C C . ILE A 1 168 ? 25.234 4.557 -21.260 1.00 94.94 168 ILE A C 1
ATOM 1215 O O . ILE A 1 168 ? 24.428 4.221 -20.399 1.00 94.94 168 ILE A O 1
ATOM 1219 N N . GLY A 1 169 ? 25.234 3.998 -22.470 1.00 95.25 169 GLY A N 1
ATOM 1220 C CA . GLY A 1 169 ? 24.238 3.040 -22.952 1.00 95.25 169 GLY A CA 1
ATOM 1221 C C . GLY A 1 169 ? 24.124 1.780 -22.089 1.00 95.25 169 GLY A C 1
ATOM 1222 O O . GLY A 1 169 ? 23.013 1.463 -21.668 1.00 95.25 169 GLY A O 1
ATOM 1223 N N . PRO A 1 170 ? 25.231 1.091 -21.746 1.00 95.62 170 PRO A N 1
ATOM 1224 C CA . PRO A 1 170 ? 25.199 -0.035 -20.809 1.00 95.62 170 PRO A CA 1
ATOM 1225 C C . PRO A 1 170 ? 24.629 0.335 -19.429 1.00 95.62 170 PRO A C 1
ATOM 1227 O O . PRO A 1 170 ? 23.878 -0.441 -18.844 1.00 95.62 170 PRO A O 1
ATOM 1230 N N . VAL A 1 171 ? 24.925 1.540 -18.926 1.00 95.69 171 VAL A N 1
ATOM 1231 C CA . VAL A 1 171 ? 24.399 2.027 -17.638 1.00 95.69 171 VAL A CA 1
ATOM 1232 C C . VAL A 1 171 ? 22.888 2.244 -17.716 1.00 95.69 171 VAL A C 1
ATOM 1234 O O . VAL A 1 171 ? 22.155 1.796 -16.837 1.00 95.69 171 VAL A O 1
ATOM 1237 N N . ILE A 1 172 ? 22.407 2.876 -18.790 1.00 97.06 172 ILE A N 1
ATOM 1238 C CA . ILE A 1 172 ? 20.974 3.087 -19.046 1.00 97.06 172 ILE A CA 1
ATOM 1239 C C . ILE A 1 172 ? 20.250 1.748 -19.216 1.00 97.06 172 ILE A C 1
ATOM 1241 O O . ILE A 1 172 ? 19.138 1.588 -18.715 1.00 97.06 172 ILE A O 1
ATOM 1245 N N . LEU A 1 173 ? 20.878 0.772 -19.877 1.00 97.12 173 LEU A N 1
ATOM 1246 C CA . LEU A 1 173 ? 20.336 -0.574 -20.034 1.00 97.12 173 LEU A CA 1
ATOM 1247 C C . LEU A 1 173 ? 20.102 -1.225 -18.667 1.00 97.12 173 LEU A C 1
ATOM 1249 O O . LEU A 1 173 ? 18.980 -1.648 -18.390 1.00 97.12 173 LEU A O 1
ATOM 1253 N N . ILE A 1 174 ? 21.118 -1.249 -17.798 1.00 95.50 174 ILE A N 1
ATOM 1254 C CA . ILE A 1 174 ? 21.011 -1.822 -16.445 1.00 95.50 174 ILE A CA 1
ATOM 1255 C C . ILE A 1 174 ? 19.965 -1.068 -15.622 1.00 95.50 174 ILE A C 1
ATOM 1257 O O . ILE A 1 174 ? 19.118 -1.685 -14.975 1.00 95.50 174 ILE A O 1
ATOM 1261 N N . PHE A 1 175 ? 19.998 0.263 -15.669 1.00 96.94 175 PHE A N 1
ATOM 1262 C CA . PHE A 1 175 ? 19.071 1.104 -14.924 1.00 96.94 175 PHE A CA 1
ATOM 1263 C C . PHE A 1 175 ? 17.618 0.883 -15.359 1.00 96.94 175 PHE A C 1
ATOM 1265 O O . PHE A 1 175 ? 16.757 0.648 -14.514 1.00 96.94 175 PHE A O 1
ATOM 1272 N N . GLY A 1 176 ? 17.341 0.883 -16.666 1.00 96.94 176 GLY A N 1
ATOM 1273 C CA . GLY A 1 176 ? 16.002 0.620 -17.189 1.00 96.94 176 GLY A CA 1
ATOM 1274 C C . GLY A 1 176 ? 15.508 -0.777 -16.822 1.00 96.94 176 GLY A C 1
ATOM 1275 O O . GLY A 1 176 ? 14.381 -0.906 -16.348 1.00 96.94 176 GLY A O 1
ATOM 1276 N N . LEU A 1 177 ? 16.366 -1.799 -16.904 1.00 96.38 177 LEU A N 1
ATOM 1277 C CA . LEU A 1 177 ? 16.037 -3.158 -16.467 1.00 96.38 177 LEU A CA 1
ATOM 1278 C C . LEU A 1 177 ? 15.675 -3.214 -14.975 1.00 96.38 177 LEU A C 1
ATOM 1280 O O . LEU A 1 177 ? 14.659 -3.811 -14.617 1.00 96.38 177 LEU A O 1
ATOM 1284 N N . ALA A 1 178 ? 16.446 -2.550 -14.112 1.00 95.94 178 ALA A N 1
ATOM 1285 C CA . ALA A 1 178 ? 16.167 -2.479 -12.678 1.00 95.94 178 ALA A CA 1
ATOM 1286 C C . ALA A 1 178 ? 14.861 -1.724 -12.370 1.00 95.94 178 ALA A C 1
ATOM 1288 O O . ALA A 1 178 ? 14.047 -2.199 -11.576 1.00 95.94 178 ALA A O 1
ATOM 1289 N N . CYS A 1 179 ? 14.625 -0.582 -13.022 1.00 96.88 179 CYS A N 1
ATOM 1290 C CA . CYS A 1 179 ? 13.389 0.186 -12.874 1.00 96.88 179 CYS A CA 1
ATOM 1291 C C . CYS A 1 179 ? 12.165 -0.609 -13.336 1.00 96.88 179 CYS A C 1
ATOM 1293 O O . CYS A 1 179 ? 11.164 -0.654 -12.621 1.00 96.88 179 CYS A O 1
ATOM 1295 N N . GLY A 1 180 ? 12.252 -1.262 -14.496 1.00 94.81 180 GLY A N 1
ATOM 1296 C CA . GLY A 1 180 ? 11.181 -2.093 -15.042 1.00 94.81 180 GLY A CA 1
ATOM 1297 C C . GLY A 1 180 ? 10.855 -3.267 -14.135 1.00 94.81 180 GLY A C 1
ATOM 1298 O O . GLY A 1 180 ? 9.679 -3.513 -13.848 1.00 94.81 180 GLY A O 1
ATOM 1299 N N . PHE A 1 181 ? 11.895 -3.942 -13.636 1.00 94.88 181 PHE A N 1
ATOM 1300 C CA . PHE A 1 181 ? 11.770 -5.018 -12.660 1.00 94.88 181 PHE A CA 1
ATOM 1301 C C . PHE A 1 181 ? 11.067 -4.539 -11.397 1.00 94.88 181 PHE A C 1
ATOM 1303 O O . PHE A 1 181 ? 10.033 -5.094 -11.033 1.00 94.88 181 PHE A O 1
ATOM 1310 N N . LEU A 1 182 ? 11.582 -3.489 -10.753 1.00 93.75 182 LEU A N 1
ATOM 1311 C CA . LEU A 1 182 ? 11.051 -3.008 -9.482 1.00 93.75 182 LEU A CA 1
ATOM 1312 C C . LEU A 1 182 ? 9.608 -2.519 -9.624 1.00 93.75 182 LEU A C 1
ATOM 1314 O O . LEU A 1 182 ? 8.766 -2.855 -8.791 1.00 93.75 182 LEU A O 1
ATOM 1318 N N . TYR A 1 183 ? 9.312 -1.777 -10.694 1.00 93.12 183 TYR A N 1
ATOM 1319 C CA . TYR A 1 183 ? 7.967 -1.295 -10.982 1.00 93.12 183 TYR A CA 1
ATOM 1320 C C . TYR A 1 183 ? 6.972 -2.454 -11.079 1.00 93.12 183 TYR A C 1
ATOM 1322 O O . TYR A 1 183 ? 5.985 -2.482 -10.342 1.00 93.12 183 TYR A O 1
ATOM 1330 N N . MET A 1 184 ? 7.240 -3.440 -11.941 1.00 90.31 184 MET A N 1
ATOM 1331 C CA . MET A 1 184 ? 6.295 -4.533 -12.163 1.00 90.31 184 MET A CA 1
ATOM 1332 C C . MET A 1 184 ? 6.250 -5.515 -10.988 1.00 90.31 184 MET A C 1
ATOM 1334 O O . MET A 1 184 ? 5.176 -6.016 -10.662 1.00 90.31 184 MET A O 1
ATOM 1338 N N . TYR A 1 185 ? 7.374 -5.741 -10.306 1.00 87.00 185 TYR A N 1
ATOM 1339 C CA . TYR A 1 185 ? 7.436 -6.541 -9.082 1.00 87.00 185 TYR A CA 1
ATOM 1340 C C . TYR A 1 185 ? 6.534 -5.961 -7.992 1.00 87.00 185 TYR A C 1
ATOM 1342 O O . TYR A 1 185 ? 5.659 -6.656 -7.469 1.00 87.00 185 TYR A O 1
ATOM 1350 N N . LEU A 1 186 ? 6.699 -4.671 -7.681 1.00 87.00 186 LEU A N 1
ATOM 1351 C CA . LEU A 1 186 ? 5.893 -4.005 -6.661 1.00 87.00 186 LEU A CA 1
ATOM 1352 C C . LEU A 1 186 ? 4.429 -3.912 -7.088 1.00 87.00 186 LEU A C 1
ATOM 1354 O O . LEU A 1 186 ? 3.551 -4.213 -6.282 1.00 87.00 186 LEU A O 1
ATOM 1358 N N . ASN A 1 187 ? 4.154 -3.549 -8.344 1.00 85.81 187 ASN A N 1
ATOM 1359 C CA . ASN A 1 187 ? 2.787 -3.424 -8.840 1.00 85.81 187 ASN A CA 1
ATOM 1360 C C . ASN A 1 187 ? 2.040 -4.763 -8.778 1.00 85.81 187 ASN A C 1
ATOM 1362 O O . ASN A 1 187 ? 0.954 -4.836 -8.207 1.00 85.81 187 ASN A O 1
ATOM 1366 N N . THR A 1 188 ? 2.653 -5.840 -9.278 1.00 82.31 188 THR A N 1
ATOM 1367 C CA . THR A 1 188 ? 2.074 -7.192 -9.236 1.00 82.31 188 THR A CA 1
ATOM 1368 C C . THR A 1 188 ? 1.811 -7.619 -7.797 1.00 82.31 188 THR A C 1
ATOM 1370 O O . THR A 1 188 ? 0.705 -8.050 -7.469 1.00 82.31 188 THR A O 1
ATOM 1373 N N . ARG A 1 189 ? 2.787 -7.423 -6.905 1.00 81.94 189 ARG A N 1
ATOM 1374 C CA . ARG A 1 189 ? 2.666 -7.808 -5.497 1.00 81.94 189 ARG A CA 1
ATOM 1375 C C . ARG A 1 189 ? 1.563 -7.032 -4.777 1.00 81.94 189 ARG A C 1
ATOM 1377 O O . ARG A 1 189 ? 0.762 -7.631 -4.066 1.00 81.94 189 ARG A O 1
ATOM 1384 N N . LEU A 1 190 ? 1.486 -5.718 -4.974 1.00 78.56 190 LEU A N 1
ATOM 1385 C CA . LEU A 1 190 ? 0.488 -4.862 -4.329 1.00 78.56 190 LEU A CA 1
ATOM 1386 C C . LEU A 1 190 ? -0.926 -5.117 -4.861 1.00 78.56 190 LEU A C 1
ATOM 1388 O O . LEU A 1 190 ? -1.866 -5.197 -4.069 1.00 78.56 190 LEU A O 1
ATOM 1392 N N . VAL A 1 191 ? -1.086 -5.264 -6.180 1.00 78.81 191 VAL A N 1
ATOM 1393 C CA . VAL A 1 191 ? -2.387 -5.556 -6.798 1.00 78.81 191 VAL A CA 1
ATOM 1394 C C . VAL A 1 191 ? -2.882 -6.932 -6.372 1.00 78.81 191 VAL A C 1
ATOM 1396 O O . VAL A 1 191 ? -4.039 -7.047 -5.972 1.00 78.81 191 VAL A O 1
ATOM 1399 N N . LEU A 1 192 ? -2.025 -7.960 -6.383 1.00 72.88 192 LEU A N 1
ATOM 1400 C CA . LEU A 1 192 ? -2.463 -9.315 -6.054 1.00 72.88 192 LEU A CA 1
ATOM 1401 C C . LEU A 1 192 ? -2.813 -9.466 -4.567 1.00 72.88 192 LEU A C 1
ATOM 1403 O O . LEU A 1 192 ? -3.821 -10.089 -4.251 1.00 72.88 192 LEU A O 1
ATOM 1407 N N . ILE A 1 193 ? -2.075 -8.815 -3.657 1.00 73.25 193 ILE A N 1
ATOM 1408 C CA . ILE A 1 193 ? -2.437 -8.764 -2.227 1.00 73.25 193 ILE A CA 1
ATOM 1409 C C . ILE A 1 193 ? -3.800 -8.088 -2.027 1.00 73.25 193 ILE A C 1
ATOM 1411 O O . ILE A 1 193 ? -4.639 -8.596 -1.280 1.00 73.25 193 ILE A O 1
ATOM 1415 N N . ARG A 1 194 ? -4.049 -6.957 -2.700 1.00 72.06 194 ARG A N 1
ATOM 1416 C CA . ARG A 1 194 ? -5.345 -6.263 -2.623 1.00 72.06 194 ARG A CA 1
ATOM 1417 C C . ARG A 1 194 ? -6.469 -7.126 -3.180 1.00 72.06 194 ARG A C 1
ATOM 1419 O O . ARG A 1 194 ? -7.503 -7.236 -2.534 1.00 72.06 194 ARG A O 1
ATOM 1426 N N . LEU A 1 195 ? -6.251 -7.763 -4.329 1.00 72.06 195 LEU A N 1
ATOM 1427 C CA . LEU A 1 195 ? -7.238 -8.628 -4.965 1.00 72.06 195 LEU A CA 1
ATOM 1428 C C . LEU A 1 195 ? -7.565 -9.835 -4.085 1.00 72.06 195 LEU A C 1
ATOM 1430 O O . LEU A 1 195 ? -8.740 -10.124 -3.888 1.00 72.06 195 LEU A O 1
ATOM 1434 N N . PHE A 1 196 ? -6.559 -10.495 -3.505 1.00 67.00 196 PHE A N 1
ATOM 1435 C CA . PHE A 1 196 ? -6.788 -11.596 -2.572 1.00 67.00 196 PHE A CA 1
ATOM 1436 C C . PHE A 1 196 ? -7.554 -11.142 -1.338 1.00 67.00 196 PHE A C 1
ATOM 1438 O O . PHE A 1 196 ? -8.501 -11.817 -0.958 1.00 67.00 196 PHE A O 1
ATOM 1445 N N . LYS A 1 197 ? -7.238 -9.975 -0.767 1.00 63.03 197 LYS A N 1
ATOM 1446 C CA . LYS A 1 197 ? -8.021 -9.412 0.341 1.00 63.03 197 LYS A CA 1
ATOM 1447 C C . LYS A 1 197 ? -9.464 -9.110 -0.069 1.00 63.03 197 LYS A C 1
ATOM 1449 O O . LYS A 1 197 ? -10.376 -9.421 0.682 1.00 63.03 197 LYS A O 1
ATOM 1454 N N . SER A 1 198 ? -9.692 -8.546 -1.256 1.00 62.19 198 SER A N 1
ATOM 1455 C CA . SER A 1 198 ? -11.042 -8.279 -1.766 1.00 62.19 198 SER A CA 1
ATOM 1456 C C . SER A 1 198 ? -11.833 -9.561 -2.021 1.00 62.19 198 SER A C 1
ATOM 1458 O O . SER A 1 198 ? -13.014 -9.621 -1.694 1.00 62.19 198 SER A O 1
ATOM 1460 N N . VAL A 1 199 ? -11.201 -10.589 -2.589 1.00 60.88 199 VAL A N 1
ATOM 1461 C CA . VAL A 1 199 ? -11.828 -11.896 -2.824 1.00 60.88 199 VAL A CA 1
ATOM 1462 C C . VAL A 1 199 ? -12.090 -12.611 -1.501 1.00 60.88 199 VAL A C 1
ATOM 1464 O O . VAL A 1 199 ? -13.167 -13.174 -1.338 1.00 60.88 199 VAL A O 1
ATOM 1467 N N . GLU A 1 200 ? -11.164 -12.545 -0.544 1.00 58.22 200 GLU A N 1
ATOM 1468 C CA . GLU A 1 200 ? -11.364 -13.058 0.811 1.00 58.22 200 GLU A CA 1
ATOM 1469 C C . GLU A 1 200 ? -12.529 -12.334 1.492 1.00 58.22 200 GLU A C 1
ATOM 1471 O O . GLU A 1 200 ? -13.426 -12.996 1.991 1.00 58.22 200 GLU A O 1
ATOM 1476 N N . ASP A 1 201 ? -12.599 -11.003 1.423 1.00 55.50 201 ASP A N 1
ATOM 1477 C CA . ASP A 1 201 ? -13.719 -10.218 1.959 1.00 55.50 201 ASP A CA 1
ATOM 1478 C C . ASP A 1 201 ? -15.059 -10.615 1.302 1.00 55.50 201 ASP A C 1
ATOM 1480 O O . ASP A 1 201 ? -16.073 -10.722 1.990 1.00 55.50 201 ASP A O 1
ATOM 1484 N N . ILE A 1 202 ? -15.083 -10.882 -0.012 1.00 57.72 202 ILE A N 1
ATOM 1485 C CA . ILE A 1 202 ? -16.285 -11.347 -0.731 1.00 57.72 202 ILE A CA 1
ATOM 1486 C C . ILE A 1 202 ? -16.652 -12.785 -0.332 1.00 57.72 202 ILE A C 1
ATOM 1488 O O . ILE A 1 202 ? -17.827 -13.106 -0.163 1.00 57.72 202 ILE A O 1
ATOM 1492 N N . LEU A 1 203 ? -15.678 -13.677 -0.172 1.00 51.44 203 LEU A N 1
ATOM 1493 C CA . LEU A 1 203 ? -15.934 -15.081 0.157 1.00 51.44 203 LEU A CA 1
ATOM 1494 C C . LEU A 1 203 ? -16.253 -15.285 1.642 1.00 51.44 203 LEU A C 1
ATOM 1496 O O . LEU A 1 203 ? -17.092 -16.132 1.961 1.00 51.44 203 LEU A O 1
ATOM 1500 N N . GLN A 1 204 ? -15.632 -14.514 2.533 1.00 51.06 204 GLN A N 1
ATOM 1501 C CA . GLN A 1 204 ? -15.945 -14.446 3.962 1.00 51.06 204 GLN A CA 1
ATOM 1502 C C . GLN A 1 204 ? -17.212 -13.644 4.240 1.00 51.06 204 GLN A C 1
ATOM 1504 O O . GLN A 1 204 ? -17.798 -13.816 5.307 1.00 51.06 204 GLN A O 1
ATOM 1509 N N . SER A 1 205 ? -17.685 -12.830 3.288 1.00 49.62 205 SER A N 1
ATOM 1510 C CA . SER A 1 205 ? -19.049 -12.321 3.345 1.00 49.62 205 SER A CA 1
ATOM 1511 C C . SER A 1 205 ? -20.035 -13.484 3.174 1.00 49.62 205 SER A C 1
ATOM 1513 O O . SER A 1 205 ? -20.510 -13.816 2.090 1.00 49.62 205 SER A O 1
ATOM 1515 N N . GLU A 1 206 ? -20.388 -14.130 4.286 1.00 51.88 206 GLU A N 1
ATOM 1516 C CA . GLU A 1 206 ? -21.813 -14.362 4.495 1.00 51.88 206 GLU A CA 1
ATOM 1517 C C . GLU A 1 206 ? -22.495 -12.997 4.348 1.00 51.88 206 GLU A C 1
ATOM 1519 O O . GLU A 1 206 ? -21.904 -12.002 4.781 1.00 51.88 206 GLU A O 1
ATOM 1524 N N . PRO A 1 207 ? -23.649 -12.885 3.668 1.00 54.25 207 PRO A N 1
ATOM 1525 C CA . PRO A 1 207 ? -24.342 -11.612 3.562 1.00 54.25 207 PRO A CA 1
ATOM 1526 C C . PRO A 1 207 ? -24.629 -11.128 4.983 1.00 54.25 207 PRO A C 1
ATOM 1528 O O . PRO A 1 207 ? -25.568 -11.591 5.624 1.00 54.25 207 PRO A O 1
ATOM 1531 N N . GLY A 1 208 ? -23.757 -10.250 5.487 1.00 59.88 208 GLY A N 1
ATOM 1532 C CA . GLY A 1 208 ? -23.902 -9.652 6.798 1.00 59.88 208 GLY A CA 1
ATOM 1533 C C . GLY A 1 208 ? -25.260 -8.981 6.853 1.00 59.88 208 GLY A C 1
ATOM 1534 O O . GLY A 1 208 ? -25.778 -8.553 5.815 1.00 59.88 208 GLY A O 1
ATOM 1535 N N . GLU A 1 209 ? -25.840 -8.920 8.047 1.00 75.00 209 GLU A N 1
ATOM 1536 C CA . GLU A 1 209 ? -27.132 -8.280 8.245 1.00 75.00 209 GLU A CA 1
ATOM 1537 C C . GLU A 1 209 ? -27.127 -6.912 7.548 1.00 75.00 209 GLU A C 1
ATOM 1539 O O . GLU A 1 209 ? -26.292 -6.038 7.816 1.00 75.00 209 GLU A O 1
ATOM 1544 N N . VAL A 1 210 ? -27.999 -6.776 6.545 1.00 79.06 210 VAL A N 1
ATOM 1545 C CA . VAL A 1 210 ? -28.167 -5.508 5.845 1.00 79.06 210 VAL A CA 1
ATOM 1546 C C . VAL A 1 210 ? -28.787 -4.557 6.845 1.00 79.06 210 VAL A C 1
ATOM 1548 O O . VAL A 1 210 ? -29.824 -4.864 7.429 1.00 79.06 210 VAL A O 1
ATOM 1551 N N . LEU A 1 211 ? -28.161 -3.397 7.007 1.00 80.19 211 LEU A N 1
ATOM 1552 C CA . LEU A 1 211 ? -28.585 -2.436 8.008 1.00 80.19 211 LEU A CA 1
ATOM 1553 C C . LEU A 1 211 ? -30.057 -2.020 7.807 1.00 80.19 211 LEU A C 1
ATOM 1555 O O . LEU A 1 211 ? -30.486 -1.799 6.663 1.00 80.19 211 LEU A O 1
ATOM 1559 N N . PRO A 1 212 ? -30.824 -1.836 8.896 1.00 84.31 212 PRO A N 1
ATOM 1560 C CA . PRO A 1 212 ? -32.130 -1.187 8.859 1.00 84.31 212 PRO A CA 1
ATOM 1561 C C . PRO A 1 212 ? -32.062 0.201 8.207 1.00 84.31 212 PRO A C 1
ATOM 1563 O O . PRO A 1 212 ? -31.009 0.840 8.170 1.00 84.31 212 PRO A O 1
ATOM 1566 N N . ALA A 1 213 ? -33.192 0.702 7.698 1.00 84.31 213 ALA A N 1
ATOM 1567 C CA . ALA A 1 213 ? -33.240 1.975 6.968 1.00 84.31 213 ALA A CA 1
ATOM 1568 C C . ALA A 1 213 ? -32.662 3.161 7.769 1.00 84.31 213 ALA A C 1
ATOM 1570 O O . ALA A 1 213 ? -31.951 3.990 7.202 1.00 84.31 213 ALA A O 1
ATOM 1571 N N . GLU A 1 214 ? -32.910 3.202 9.079 1.00 85.44 214 GLU A N 1
ATOM 1572 C CA . GLU A 1 214 ? -32.402 4.242 9.983 1.00 85.44 214 GLU A CA 1
ATOM 1573 C C . GLU A 1 214 ? -30.873 4.197 10.119 1.00 85.44 214 GLU A C 1
ATOM 1575 O O . GLU A 1 214 ? -30.201 5.207 9.902 1.00 85.44 214 GLU A O 1
ATOM 1580 N N . ALA A 1 215 ? -30.305 3.014 10.377 1.00 84.62 215 ALA A N 1
ATOM 1581 C CA . ALA A 1 215 ? -28.858 2.818 10.460 1.00 84.62 215 ALA A CA 1
ATOM 1582 C C . ALA A 1 215 ? -28.160 3.128 9.125 1.00 84.62 215 ALA A C 1
ATOM 1584 O O . ALA A 1 215 ? -27.100 3.750 9.098 1.00 84.62 215 ALA A O 1
ATOM 1585 N N . ARG A 1 216 ? -28.783 2.782 7.990 1.00 84.50 216 ARG A N 1
ATOM 1586 C CA . ARG A 1 216 ? -28.276 3.146 6.653 1.00 84.50 216 ARG A CA 1
ATOM 1587 C C . ARG A 1 216 ? -28.237 4.655 6.446 1.00 84.50 216 ARG A C 1
ATOM 1589 O O . ARG A 1 216 ? -27.261 5.166 5.903 1.00 84.50 216 ARG A O 1
ATOM 1596 N N . ALA A 1 217 ? -29.279 5.368 6.869 1.00 85.12 217 ALA A N 1
ATOM 1597 C CA . ALA A 1 217 ? -29.306 6.824 6.792 1.00 85.12 217 ALA A CA 1
ATOM 1598 C C . ALA A 1 217 ? -28.202 7.447 7.660 1.00 85.12 217 ALA A C 1
ATOM 1600 O O . ALA A 1 217 ? -27.579 8.421 7.241 1.00 85.12 217 ALA A O 1
ATOM 1601 N N . GLN A 1 218 ? -27.918 6.869 8.832 1.00 85.44 218 GLN A N 1
ATOM 1602 C CA . GLN A 1 218 ? -26.818 7.315 9.685 1.00 85.44 218 GLN A CA 1
ATOM 1603 C C . GLN A 1 218 ? -25.451 7.075 9.040 1.00 85.44 218 GLN A C 1
ATOM 1605 O O . GLN A 1 218 ? -24.677 8.020 8.929 1.00 85.44 218 GLN A O 1
ATOM 1610 N N . VAL A 1 219 ? -25.185 5.865 8.536 1.00 82.62 219 VAL A N 1
ATOM 1611 C CA . VAL A 1 219 ? -23.945 5.548 7.804 1.00 82.62 219 VAL A CA 1
ATOM 1612 C C . VAL A 1 219 ? -23.741 6.522 6.644 1.00 82.62 219 VAL A C 1
ATOM 1614 O O . VAL A 1 219 ? -22.676 7.115 6.525 1.00 82.62 219 VAL A O 1
ATOM 1617 N N . ASN A 1 220 ? -24.774 6.771 5.838 1.00 82.44 220 ASN A N 1
ATOM 1618 C CA . ASN A 1 220 ? -24.671 7.696 4.710 1.00 82.44 220 ASN A CA 1
ATOM 1619 C C . ASN A 1 220 ? -24.343 9.132 5.153 1.00 82.44 220 ASN A C 1
ATOM 1621 O O . ASN A 1 220 ? -23.534 9.793 4.501 1.00 82.44 220 ASN A O 1
ATOM 1625 N N . ARG A 1 221 ? -24.924 9.605 6.266 1.00 82.94 221 ARG A N 1
ATOM 1626 C CA . ARG A 1 221 ? -24.615 10.928 6.836 1.00 82.94 221 ARG A CA 1
ATOM 1627 C C . ARG A 1 221 ? -23.153 11.030 7.265 1.00 82.94 221 ARG A C 1
ATOM 1629 O O . ARG A 1 221 ? -22.477 11.959 6.837 1.00 82.94 221 ARG A O 1
ATOM 1636 N N . GLU A 1 222 ? -22.666 10.054 8.024 1.00 80.50 222 GLU A N 1
ATOM 1637 C CA . GLU A 1 222 ? -21.290 10.060 8.544 1.00 80.50 222 GLU A CA 1
ATOM 1638 C C . GLU A 1 222 ? -20.240 9.762 7.451 1.00 80.50 222 GLU A C 1
ATOM 1640 O O . GLU A 1 222 ? -19.080 10.140 7.570 1.00 80.50 222 GLU A O 1
ATOM 1645 N N . THR A 1 223 ? -20.622 9.132 6.332 1.00 75.00 223 THR A N 1
ATOM 1646 C CA . THR A 1 223 ? -19.731 9.008 5.158 1.00 75.00 223 THR A CA 1
ATOM 1647 C C . THR A 1 223 ? -19.647 10.282 4.309 1.00 75.00 223 THR A C 1
ATOM 1649 O O . THR A 1 223 ? -18.705 10.431 3.528 1.00 75.00 223 THR A O 1
ATOM 1652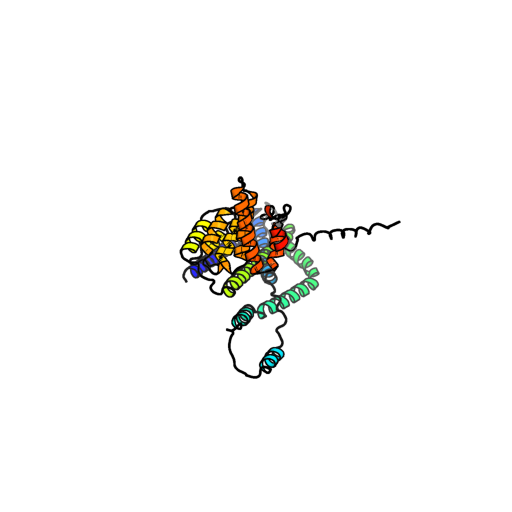 N N . GLY A 1 224 ? -20.621 11.193 4.434 1.00 64.81 224 GLY A N 1
ATOM 1653 C CA . GLY A 1 224 ? -20.694 12.447 3.676 1.00 64.81 224 GLY A CA 1
ATOM 1654 C C . GLY A 1 224 ? -19.918 13.613 4.303 1.00 64.81 224 GLY A C 1
ATOM 1655 O O . GLY A 1 224 ? -19.646 14.603 3.622 1.00 64.81 224 GLY A O 1
ATOM 1656 N N . THR A 1 225 ? -19.531 13.503 5.575 1.00 58.59 225 THR A N 1
ATOM 1657 C CA . THR A 1 225 ? -18.742 14.494 6.321 1.00 58.59 225 THR A CA 1
ATOM 1658 C C . THR A 1 225 ? -17.250 14.321 5.996 1.00 58.59 225 THR A C 1
ATOM 1660 O O . THR A 1 225 ? -16.491 13.608 6.647 1.00 58.59 225 THR A O 1
ATOM 1663 N N . GLY A 1 226 ? -16.829 14.911 4.874 1.00 51.12 226 GLY A N 1
ATOM 1664 C CA . GLY A 1 226 ? -15.498 14.732 4.293 1.00 51.12 226 GLY A CA 1
ATOM 1665 C C . GLY A 1 226 ? -14.335 15.228 5.164 1.00 51.12 226 GLY A C 1
ATOM 1666 O O . GLY A 1 226 ? -14.248 16.405 5.493 1.00 51.12 226 GLY A O 1
ATOM 1667 N N . GLY A 1 227 ? -13.378 14.332 5.417 1.00 46.66 227 GLY A N 1
ATOM 1668 C CA . GLY A 1 227 ? -12.033 14.624 5.920 1.00 46.66 227 GLY A CA 1
ATOM 1669 C C . GLY A 1 227 ? -11.012 13.646 5.321 1.00 46.66 227 GLY A C 1
ATOM 1670 O O . GLY A 1 227 ? -11.368 12.530 4.933 1.00 46.66 227 GLY A O 1
ATOM 1671 N N . ALA A 1 228 ? -9.748 14.066 5.207 1.00 38.59 228 ALA A N 1
ATOM 1672 C CA . ALA A 1 228 ? -8.692 13.480 4.364 1.00 38.59 228 ALA A CA 1
ATOM 1673 C C . ALA A 1 228 ? -8.251 12.022 4.665 1.00 38.59 228 ALA A C 1
ATOM 1675 O O . ALA A 1 228 ? -7.376 11.508 3.975 1.00 38.59 228 ALA A O 1
ATOM 1676 N N . GLY A 1 229 ? -8.891 11.317 5.604 1.00 44.69 229 GLY A N 1
ATOM 1677 C CA . GLY A 1 229 ? -8.731 9.868 5.830 1.00 44.69 229 GLY A CA 1
ATOM 1678 C C . GLY A 1 229 ? -9.753 8.978 5.100 1.00 44.69 229 GLY A C 1
ATOM 1679 O O . GLY A 1 229 ? -9.681 7.756 5.171 1.00 44.69 229 GLY A O 1
ATOM 1680 N N . GLY A 1 230 ? -10.711 9.569 4.373 1.00 54.50 230 GLY A N 1
ATOM 1681 C CA . GLY A 1 230 ? -11.957 8.935 3.917 1.00 54.50 230 GLY A CA 1
ATOM 1682 C C . GLY A 1 230 ? -11.890 7.844 2.838 1.00 54.50 230 GLY A C 1
ATOM 1683 O O . GLY A 1 230 ? -12.812 7.768 2.031 1.00 54.50 230 GLY A O 1
ATOM 1684 N N . PHE A 1 231 ? -10.865 6.991 2.777 1.00 54.53 231 PHE A N 1
ATOM 1685 C CA . PHE A 1 231 ? -10.890 5.821 1.885 1.00 54.53 231 PHE A CA 1
ATOM 1686 C C . PHE A 1 231 ? -11.979 4.820 2.305 1.00 54.53 231 PHE A C 1
ATOM 1688 O O . PHE A 1 231 ? -12.754 4.366 1.463 1.00 54.53 231 PHE A O 1
ATOM 1695 N N . ILE A 1 232 ? -12.087 4.519 3.605 1.00 59.94 232 ILE A N 1
ATOM 1696 C CA . ILE A 1 232 ? -13.104 3.598 4.138 1.00 59.94 232 ILE A CA 1
ATOM 1697 C C . ILE A 1 232 ? -14.501 4.214 4.003 1.00 59.94 232 ILE A C 1
ATOM 1699 O O . ILE A 1 232 ? -15.386 3.582 3.427 1.00 59.94 232 ILE A O 1
ATOM 1703 N N . ALA A 1 233 ? -14.673 5.473 4.417 1.00 63.31 233 ALA A N 1
ATOM 1704 C CA . ALA A 1 233 ? -15.933 6.203 4.278 1.00 63.31 233 ALA A CA 1
ATOM 1705 C C . ALA A 1 233 ? -16.412 6.311 2.816 1.00 63.31 233 ALA A C 1
ATOM 1707 O O . ALA A 1 233 ? -17.582 6.066 2.533 1.00 63.31 233 ALA A O 1
ATOM 1708 N N . ARG A 1 234 ? -15.514 6.595 1.859 1.00 63.38 234 ARG A N 1
ATOM 1709 C CA . ARG A 1 234 ? -15.852 6.694 0.426 1.00 63.38 234 ARG A CA 1
ATOM 1710 C C . ARG A 1 234 ? -16.206 5.334 -0.178 1.00 63.38 234 ARG A C 1
ATOM 1712 O O . ARG A 1 234 ? -17.151 5.241 -0.958 1.00 63.38 234 ARG A O 1
ATOM 1719 N N . ASN A 1 235 ? -15.504 4.274 0.223 1.00 64.75 235 ASN A N 1
ATOM 1720 C CA . ASN A 1 235 ? -15.824 2.916 -0.212 1.00 64.75 235 ASN A CA 1
ATOM 1721 C C . ASN A 1 235 ? -17.166 2.437 0.351 1.00 64.75 235 ASN A C 1
ATOM 1723 O O . ASN A 1 235 ? -17.947 1.845 -0.389 1.00 64.75 235 ASN A O 1
ATOM 1727 N N . ILE A 1 236 ? -17.471 2.710 1.622 1.00 67.50 236 ILE A N 1
ATOM 1728 C CA . ILE A 1 236 ? -18.760 2.345 2.228 1.00 67.50 236 ILE A CA 1
ATOM 1729 C C . ILE A 1 236 ? -19.894 3.191 1.645 1.00 67.50 236 ILE A C 1
ATOM 1731 O O . ILE A 1 236 ? -20.917 2.629 1.266 1.00 67.50 236 ILE A O 1
ATOM 1735 N N . GLY A 1 237 ? -19.701 4.504 1.495 1.00 62.25 237 GLY A N 1
ATOM 1736 C CA . GLY A 1 237 ? -20.693 5.412 0.909 1.00 62.25 237 GLY A CA 1
ATOM 1737 C C . GLY A 1 237 ? -21.043 5.081 -0.547 1.00 62.25 237 GLY A C 1
ATOM 1738 O O . GLY A 1 237 ? -22.148 5.365 -0.998 1.00 62.25 237 GLY A O 1
ATOM 1739 N N . SER A 1 238 ? -20.140 4.414 -1.277 1.00 64.38 238 SER A N 1
ATOM 1740 C CA . SER A 1 238 ? -20.419 3.897 -2.625 1.00 64.38 238 SER A CA 1
ATOM 1741 C C . SER A 1 238 ? -21.264 2.610 -2.644 1.00 64.38 238 SER A C 1
ATOM 1743 O O . SER A 1 238 ? -21.774 2.222 -3.695 1.00 64.38 238 SER A O 1
ATOM 1745 N N . LYS A 1 239 ? -21.455 1.932 -1.501 1.00 67.50 239 LYS A N 1
ATOM 1746 C CA . LYS A 1 239 ? -22.249 0.696 -1.424 1.00 67.50 239 LYS A CA 1
ATOM 1747 C C . LYS A 1 239 ? -23.744 1.003 -1.366 1.00 67.50 239 LYS A C 1
ATOM 1749 O O . LYS A 1 239 ? -24.235 1.665 -0.461 1.00 67.50 239 LYS A O 1
ATOM 1754 N N . SER A 1 240 ? -24.512 0.379 -2.259 1.00 66.44 240 SER A N 1
ATOM 1755 C CA . SER A 1 240 ? -25.983 0.485 -2.266 1.00 66.44 240 SER A CA 1
ATOM 1756 C C . SER A 1 240 ? -26.663 -0.091 -1.009 1.00 66.44 240 SER A C 1
ATOM 1758 O O . SER A 1 240 ? -27.750 0.356 -0.627 1.00 66.44 240 SER A O 1
ATOM 1760 N N . LYS A 1 241 ? -26.042 -1.082 -0.353 1.00 77.81 241 LYS A N 1
ATOM 1761 C CA . LYS A 1 241 ? -26.542 -1.751 0.860 1.00 77.81 241 LYS A CA 1
ATOM 1762 C C . LYS A 1 241 ? -25.395 -1.971 1.861 1.00 77.81 241 LYS A C 1
ATOM 1764 O O . LYS A 1 241 ? -24.778 -3.035 1.821 1.00 77.81 241 LYS A O 1
ATOM 1769 N N . PRO A 1 242 ? -25.075 -0.985 2.717 1.00 80.12 242 PRO A N 1
ATOM 1770 C CA . PRO A 1 242 ? -24.072 -1.170 3.760 1.00 80.12 242 PRO A CA 1
ATOM 1771 C C . PRO A 1 242 ? -24.542 -2.200 4.800 1.00 80.12 242 PRO A C 1
ATOM 1773 O O . PRO A 1 242 ? -25.739 -2.318 5.085 1.00 80.12 242 PRO A O 1
ATOM 1776 N N . THR A 1 243 ? -23.589 -2.961 5.329 1.00 84.56 243 THR A N 1
ATOM 1777 C CA . THR A 1 243 ? -23.807 -4.045 6.304 1.00 84.56 243 THR A CA 1
ATOM 1778 C C . THR A 1 243 ? -23.389 -3.632 7.713 1.00 84.56 243 THR A C 1
ATOM 1780 O O . THR A 1 243 ? -22.663 -2.651 7.881 1.00 84.56 243 THR A O 1
ATOM 1783 N N . THR A 1 244 ? -23.773 -4.410 8.727 1.00 84.00 244 THR A N 1
ATOM 1784 C CA . THR A 1 244 ? -23.288 -4.230 10.108 1.00 84.00 244 THR A CA 1
ATOM 1785 C C . THR A 1 244 ? -21.761 -4.130 10.192 1.00 84.00 244 THR A C 1
ATOM 1787 O O . THR A 1 244 ? -21.232 -3.208 10.805 1.00 84.00 244 THR A O 1
ATOM 1790 N N . ARG A 1 245 ? -21.034 -5.010 9.493 1.00 80.75 245 ARG A N 1
ATOM 1791 C CA . ARG A 1 245 ? -19.560 -5.003 9.456 1.00 80.75 245 ARG A CA 1
ATOM 1792 C C . ARG A 1 245 ? -18.992 -3.738 8.808 1.00 80.75 245 ARG A C 1
ATOM 1794 O O . ARG A 1 245 ? -17.926 -3.275 9.201 1.00 80.75 245 ARG A O 1
ATOM 1801 N N . ASP A 1 246 ? -19.686 -3.176 7.817 1.00 83.31 246 ASP A N 1
ATOM 1802 C CA . ASP A 1 246 ? -19.297 -1.890 7.230 1.00 83.31 246 ASP A CA 1
ATOM 1803 C C . ASP A 1 246 ? -19.471 -0.755 8.242 1.00 83.31 246 ASP A C 1
ATOM 1805 O O . ASP A 1 246 ? -18.592 0.093 8.364 1.00 83.31 246 ASP A O 1
ATOM 1809 N N . ALA A 1 247 ? -20.560 -0.763 9.012 1.00 85.50 247 ALA A N 1
ATOM 1810 C CA . ALA A 1 247 ? -20.782 0.243 10.044 1.00 85.50 247 ALA A CA 1
ATOM 1811 C C . ALA A 1 247 ? -19.735 0.173 11.168 1.00 85.50 247 ALA A C 1
ATOM 1813 O O . ALA A 1 247 ? -19.254 1.219 11.589 1.00 85.50 247 ALA A O 1
ATOM 1814 N N . LEU A 1 248 ? -19.303 -1.024 11.584 1.00 85.88 248 LEU A N 1
ATOM 1815 C CA . LEU A 1 248 ? -18.208 -1.178 12.555 1.00 85.88 248 LEU A CA 1
ATOM 1816 C C . LEU A 1 248 ? -16.877 -0.625 12.024 1.00 85.88 248 LEU A C 1
ATOM 1818 O O . LEU A 1 248 ? -16.190 0.111 12.727 1.00 85.88 248 LEU A O 1
ATOM 1822 N N . LYS A 1 249 ? -16.546 -0.880 10.750 1.00 84.56 249 LYS A N 1
ATOM 1823 C CA . LYS A 1 249 ? -15.369 -0.269 10.100 1.00 84.56 249 LYS A CA 1
ATOM 1824 C C . LYS A 1 249 ? -15.452 1.259 10.062 1.00 84.56 249 LYS A C 1
ATOM 1826 O O . LYS A 1 249 ? -14.426 1.925 10.152 1.00 84.56 249 LYS A O 1
ATOM 1831 N N . LEU A 1 250 ? -16.655 1.810 9.896 1.00 84.75 250 LEU A N 1
ATOM 1832 C CA . LEU A 1 250 ? -16.871 3.254 9.930 1.00 84.75 250 LEU A CA 1
ATOM 1833 C C . LEU A 1 250 ? -16.736 3.817 11.351 1.00 84.75 250 LEU A C 1
ATOM 1835 O O . LEU A 1 250 ? -16.132 4.870 11.504 1.00 84.75 250 LEU A O 1
ATOM 1839 N N . MET A 1 251 ? -17.235 3.119 12.379 1.00 85.06 251 MET A N 1
ATOM 1840 C CA . MET A 1 251 ? -17.021 3.503 13.783 1.00 85.06 251 MET A CA 1
ATOM 1841 C C . MET A 1 251 ? -15.528 3.594 14.112 1.00 85.06 251 MET A C 1
ATOM 1843 O O . MET A 1 251 ? -15.099 4.590 14.683 1.00 85.06 251 MET A O 1
ATOM 1847 N N . PHE A 1 252 ? -14.737 2.611 13.676 1.00 83.81 252 PHE A N 1
ATOM 1848 C CA . PHE A 1 252 ? -13.280 2.648 13.798 1.00 83.81 252 PHE A CA 1
ATOM 1849 C C . PHE A 1 252 ? -12.676 3.880 13.098 1.00 83.81 252 PHE A C 1
ATOM 1851 O O . PHE A 1 252 ? -11.948 4.637 13.725 1.00 83.81 252 PHE A O 1
ATOM 1858 N N . ASP A 1 253 ? -13.022 4.147 11.831 1.00 82.12 253 ASP A N 1
ATOM 1859 C CA . ASP A 1 253 ? -12.500 5.308 11.075 1.00 82.12 253 ASP A CA 1
ATOM 1860 C C . ASP A 1 253 ? -12.858 6.665 11.711 1.00 82.12 253 ASP A C 1
ATOM 1862 O O . ASP A 1 253 ? -12.100 7.627 11.594 1.00 82.12 253 ASP A O 1
ATOM 1866 N N . LEU A 1 254 ? -14.022 6.759 12.359 1.00 83.56 254 LEU A N 1
ATOM 1867 C CA . LEU A 1 254 ? -14.473 7.962 13.064 1.00 83.56 254 LEU A CA 1
ATOM 1868 C C . LEU A 1 254 ? -13.714 8.184 14.379 1.00 83.56 254 LEU A C 1
ATOM 1870 O O . LEU A 1 254 ? -13.432 9.331 14.717 1.00 83.56 254 LEU A O 1
ATOM 1874 N N . LEU A 1 255 ? -13.329 7.111 15.074 1.00 81.38 255 LEU A N 1
ATOM 1875 C CA . LEU A 1 255 ? -12.572 7.191 16.324 1.00 81.38 255 LEU A CA 1
ATOM 1876 C C . LEU A 1 255 ? -11.191 7.841 16.119 1.00 81.38 255 LEU A C 1
ATOM 1878 O O . LEU A 1 255 ? -10.816 8.725 16.882 1.00 81.38 255 LEU A O 1
ATOM 1882 N N . TYR A 1 256 ? -10.488 7.503 15.029 1.00 76.06 256 TYR A N 1
ATOM 1883 C CA . TYR A 1 256 ? -9.200 8.130 14.669 1.00 76.06 256 TYR A CA 1
ATOM 1884 C C . TYR A 1 256 ? -9.311 9.598 14.248 1.00 76.06 256 TYR A C 1
ATOM 1886 O O . TYR A 1 256 ? -8.296 10.280 14.124 1.00 76.06 256 TYR A O 1
ATOM 1894 N N . LYS A 1 257 ? -10.521 10.086 13.963 1.00 73.75 257 LYS A N 1
ATOM 1895 C CA . LYS A 1 257 ? -10.761 11.504 13.665 1.00 73.75 257 LYS A CA 1
ATOM 1896 C C . LYS A 1 257 ? -11.116 12.306 14.914 1.00 73.75 257 LYS A C 1
ATOM 1898 O O . LYS A 1 257 ? -11.444 13.478 14.765 1.00 73.75 257 LYS A O 1
ATOM 1903 N N . GLU A 1 258 ? -11.070 11.676 16.092 1.00 72.06 258 GLU A N 1
ATOM 1904 C CA . GLU A 1 258 ? -11.418 12.287 17.377 1.00 72.06 258 GLU A CA 1
ATOM 1905 C C . GLU A 1 258 ? -12.840 12.891 17.368 1.00 72.06 258 GLU A C 1
ATOM 1907 O O . GLU A 1 258 ? -13.094 13.924 17.982 1.00 72.06 258 GLU A O 1
ATOM 1912 N N . ASP A 1 259 ? -13.789 12.254 16.661 1.00 80.38 259 ASP A N 1
ATOM 1913 C CA . ASP A 1 259 ? -15.221 12.603 16.700 1.00 80.38 259 ASP A CA 1
ATOM 1914 C C . ASP A 1 259 ? -16.008 11.536 17.488 1.00 80.38 259 ASP A C 1
ATOM 1916 O O . ASP A 1 259 ? -16.712 10.696 16.902 1.00 80.38 259 ASP A O 1
ATOM 1920 N N . PRO A 1 260 ? -15.896 11.525 18.832 1.00 87.44 260 PRO A N 1
ATOM 1921 C CA . PRO A 1 260 ? -16.552 10.522 19.662 1.00 87.44 260 PRO A CA 1
ATOM 1922 C C . PRO A 1 260 ? -18.076 10.601 19.559 1.00 87.44 260 PRO A C 1
ATOM 1924 O O . PRO A 1 260 ? -18.759 9.577 19.633 1.00 87.44 260 PRO A O 1
ATOM 1927 N N . ASP A 1 261 ? -18.641 11.790 19.331 1.00 90.62 261 ASP A N 1
ATOM 1928 C CA . ASP A 1 261 ? -20.085 11.944 19.192 1.00 90.62 261 ASP A CA 1
ATOM 1929 C C . ASP A 1 261 ? -20.602 11.289 17.900 1.00 90.62 261 ASP A C 1
ATOM 1931 O O . ASP A 1 261 ? -21.698 10.718 17.913 1.00 90.62 261 ASP A O 1
ATOM 1935 N N . ALA A 1 262 ? -19.844 11.306 16.796 1.00 88.44 262 ALA A N 1
ATOM 1936 C CA . ALA A 1 262 ? -20.198 10.558 15.584 1.00 88.44 262 ALA A CA 1
ATOM 1937 C C . ALA A 1 262 ? -20.199 9.045 15.811 1.00 88.44 262 ALA A C 1
ATOM 1939 O O . ALA A 1 262 ? -21.149 8.367 15.400 1.00 88.44 262 ALA A O 1
ATOM 1940 N N . VAL A 1 263 ? -19.195 8.518 16.518 1.00 90.06 263 VAL A N 1
ATOM 1941 C CA . VAL A 1 263 ? -19.138 7.093 16.885 1.00 90.06 263 VAL A CA 1
ATOM 1942 C C . VAL A 1 263 ? -20.334 6.712 17.760 1.00 90.06 263 VAL A C 1
ATOM 1944 O O . VAL A 1 263 ? -21.000 5.713 17.481 1.00 90.06 263 VAL A O 1
ATOM 1947 N N . ILE A 1 264 ? -20.668 7.526 18.767 1.00 93.94 264 ILE A N 1
ATOM 1948 C CA . ILE A 1 264 ? -21.794 7.281 19.683 1.00 93.94 264 ILE A CA 1
ATOM 1949 C C . ILE A 1 264 ? -23.136 7.330 18.939 1.00 93.94 264 ILE A C 1
ATOM 1951 O O . ILE A 1 264 ? -23.976 6.445 19.126 1.00 93.94 264 ILE A O 1
ATOM 1955 N N . ARG A 1 265 ? -23.352 8.320 18.059 1.00 93.44 265 ARG A N 1
ATOM 1956 C CA . ARG A 1 265 ? -24.573 8.405 17.232 1.00 93.44 265 ARG A CA 1
ATOM 1957 C C . ARG A 1 265 ? -24.716 7.197 16.313 1.00 93.44 265 ARG A C 1
ATOM 1959 O O . ARG A 1 265 ? -25.805 6.625 16.215 1.00 93.44 265 ARG A O 1
ATOM 1966 N N . LEU A 1 266 ? -23.629 6.814 15.640 1.00 90.12 266 LEU A N 1
ATOM 1967 C CA . LEU A 1 266 ? -23.615 5.648 14.764 1.00 90.12 266 LEU A CA 1
ATOM 1968 C C . LEU A 1 266 ? -23.903 4.374 15.565 1.00 90.12 266 LEU A C 1
ATOM 1970 O O . LEU A 1 266 ? -24.806 3.628 15.188 1.00 90.12 266 LEU A O 1
ATOM 1974 N N . GLY A 1 267 ? -23.242 4.176 16.705 1.00 91.75 267 GLY A N 1
ATOM 1975 C CA . GLY A 1 267 ? -23.484 3.035 17.586 1.00 91.75 267 GLY A CA 1
ATOM 1976 C C . GLY A 1 267 ? -24.931 2.957 18.078 1.00 91.75 267 GLY A C 1
ATOM 1977 O O . GLY A 1 267 ? -25.564 1.909 17.969 1.00 91.75 267 GLY A O 1
ATOM 1978 N N . GLY A 1 268 ? -25.521 4.083 18.488 1.00 93.62 268 GLY A N 1
ATOM 1979 C CA . GLY A 1 268 ? -26.935 4.153 18.872 1.00 93.62 268 GLY A CA 1
ATOM 1980 C C . GLY A 1 268 ? -27.882 3.632 17.782 1.00 93.62 268 GLY A C 1
ATOM 1981 O O . GLY A 1 268 ? -28.802 2.866 18.080 1.00 93.62 268 GLY A O 1
ATOM 1982 N N . SER A 1 269 ? -27.608 3.955 16.512 1.00 91.56 269 SER A N 1
ATOM 1983 C CA . SER A 1 269 ? -28.393 3.460 15.368 1.00 91.56 269 SER A CA 1
ATOM 1984 C C . SER A 1 269 ? -28.224 1.957 15.095 1.00 91.56 269 SER A C 1
ATOM 1986 O O . SER A 1 269 ? -29.102 1.337 14.497 1.00 91.56 269 SER A O 1
ATOM 1988 N N . LEU A 1 270 ? -27.121 1.359 15.553 1.00 91.00 270 LEU A N 1
ATOM 1989 C CA . LEU A 1 270 ? -26.816 -0.067 15.399 1.00 91.00 270 LEU A CA 1
ATOM 1990 C C . LEU A 1 270 ? -27.315 -0.922 16.571 1.00 91.00 270 LEU A C 1
ATOM 1992 O O . LEU A 1 270 ? -27.273 -2.149 16.480 1.00 91.00 270 LEU A O 1
ATOM 1996 N N . SER A 1 271 ? -27.819 -0.308 17.644 1.00 92.06 271 SER A N 1
ATOM 1997 C CA . SER A 1 271 ? -28.229 -0.994 18.881 1.00 92.06 271 SER A CA 1
ATOM 1998 C C . SER A 1 271 ? -29.305 -2.076 18.707 1.00 92.06 271 SER A C 1
ATOM 2000 O O . SER A 1 271 ? -29.458 -2.927 19.578 1.00 92.06 271 SER A O 1
ATOM 2002 N N . GLN A 1 272 ? -30.043 -2.055 17.594 1.00 87.25 272 GLN A N 1
ATOM 2003 C CA . GLN A 1 272 ? -31.082 -3.037 17.250 1.00 87.25 272 GLN A CA 1
ATOM 2004 C C . GLN A 1 272 ? -30.645 -4.035 16.162 1.00 87.25 272 GLN A C 1
ATOM 2006 O O . GLN A 1 272 ? -31.480 -4.740 15.605 1.00 87.25 272 GLN A O 1
ATOM 2011 N N . THR A 1 273 ? -29.355 -4.071 15.826 1.00 87.12 273 THR A N 1
ATOM 2012 C CA . THR A 1 273 ? -28.781 -4.958 14.797 1.00 87.12 273 THR A CA 1
ATOM 2013 C C . THR A 1 273 ? -27.912 -6.038 15.434 1.00 87.12 273 THR A C 1
ATOM 2015 O O . THR A 1 273 ? -27.602 -5.969 16.625 1.00 87.12 273 THR A O 1
ATOM 2018 N N . SER A 1 274 ? -27.415 -6.991 14.643 1.00 85.94 274 SER A N 1
ATOM 2019 C CA . SER A 1 274 ? -26.415 -7.965 15.097 1.00 85.94 274 SER A CA 1
ATOM 2020 C C . SER A 1 274 ? -25.123 -7.349 15.653 1.00 85.94 274 SER A C 1
ATOM 2022 O O . SER A 1 274 ? -24.345 -8.088 16.251 1.00 85.94 274 SER A O 1
ATOM 2024 N N . ALA A 1 275 ? -24.877 -6.041 15.476 1.00 87.00 275 ALA A N 1
ATOM 2025 C CA . ALA A 1 275 ? -23.677 -5.349 15.961 1.00 87.00 275 ALA A CA 1
ATOM 2026 C C . ALA A 1 275 ? -23.456 -5.549 17.461 1.00 87.00 275 ALA A C 1
ATOM 2028 O O . ALA A 1 275 ? -22.327 -5.705 17.901 1.00 87.00 275 ALA A O 1
ATOM 2029 N N . VAL A 1 276 ? -24.534 -5.596 18.247 1.00 91.44 276 VAL A N 1
ATOM 2030 C CA . VAL A 1 276 ? -24.454 -5.724 19.710 1.00 91.44 276 VAL A CA 1
ATOM 2031 C C . VAL A 1 276 ? -23.895 -7.069 20.179 1.00 91.44 276 VAL A C 1
ATOM 2033 O O . VAL A 1 276 ? -23.543 -7.198 21.349 1.00 91.44 276 VAL A O 1
ATOM 2036 N N . ASN A 1 277 ? -23.822 -8.060 19.286 1.00 86.56 277 ASN A N 1
ATOM 2037 C CA . ASN A 1 277 ? -23.215 -9.364 19.548 1.00 86.56 277 ASN A CA 1
ATOM 2038 C C . ASN A 1 277 ? -21.739 -9.421 19.119 1.00 86.56 277 ASN A C 1
ATOM 2040 O O . ASN A 1 277 ? -21.103 -10.456 19.294 1.00 86.56 277 ASN A O 1
ATOM 2044 N N . ASP A 1 278 ? -21.213 -8.341 18.539 1.00 82.62 278 ASP A N 1
ATOM 2045 C CA . ASP A 1 278 ? -19.818 -8.208 18.134 1.00 82.62 278 ASP A CA 1
ATOM 2046 C C . ASP A 1 278 ? -19.045 -7.448 19.232 1.00 82.62 278 ASP A C 1
ATOM 2048 O O . ASP A 1 278 ? -19.481 -6.369 19.649 1.00 82.62 278 ASP A O 1
ATOM 2052 N N . PRO A 1 279 ? -17.932 -7.981 19.763 1.00 83.50 279 PRO A N 1
ATOM 2053 C CA . PRO A 1 279 ? -17.165 -7.284 20.790 1.00 83.50 279 PRO A CA 1
ATOM 2054 C C . PRO A 1 279 ? -16.543 -5.968 20.289 1.00 83.50 279 PRO A C 1
ATOM 2056 O O . PRO A 1 279 ? -16.438 -5.029 21.084 1.00 83.50 279 PRO A O 1
ATOM 2059 N N . ASP A 1 280 ? -16.236 -5.836 18.988 1.00 85.75 280 ASP A N 1
ATOM 2060 C CA . ASP A 1 280 ? -15.694 -4.599 18.400 1.00 85.75 280 ASP A CA 1
ATOM 2061 C C . ASP A 1 280 ? -16.661 -3.421 18.558 1.00 85.75 280 ASP A C 1
ATOM 2063 O O . ASP A 1 280 ? -16.248 -2.298 18.847 1.00 85.75 280 ASP A O 1
ATOM 2067 N N . TYR A 1 281 ? -17.967 -3.674 18.439 1.00 92.19 281 TYR A N 1
ATOM 2068 C CA . TYR A 1 281 ? -19.003 -2.659 18.634 1.00 92.19 281 TYR A CA 1
ATOM 2069 C C . TYR A 1 281 ? -18.902 -1.995 20.012 1.00 92.19 281 TYR A C 1
ATOM 2071 O O . TYR A 1 281 ? -18.923 -0.767 20.133 1.00 92.19 281 TYR A O 1
ATOM 2079 N N . TRP A 1 282 ? -18.777 -2.814 21.058 1.00 94.69 282 TRP A N 1
ATOM 2080 C CA . TRP A 1 282 ? -18.685 -2.335 22.433 1.00 94.69 282 TRP A CA 1
ATOM 2081 C C . TRP A 1 282 ? -17.320 -1.731 22.735 1.00 94.69 282 TRP A C 1
ATOM 2083 O O . TRP A 1 282 ? -17.241 -0.750 23.469 1.00 94.69 282 TRP A O 1
ATOM 2093 N N . TYR A 1 283 ? -16.256 -2.271 22.150 1.00 91.88 283 TYR A N 1
ATOM 2094 C CA . TYR A 1 283 ? -14.914 -1.720 22.279 1.00 91.88 283 TYR A CA 1
ATOM 2095 C C . TYR A 1 283 ? -14.806 -0.308 21.683 1.00 91.88 283 TYR A C 1
ATOM 2097 O O . TYR A 1 283 ? -14.354 0.604 22.374 1.00 91.88 283 TYR A O 1
ATOM 2105 N N . TYR A 1 284 ? -15.312 -0.081 20.466 1.00 92.94 284 TYR A N 1
ATOM 2106 C CA . TYR A 1 284 ? -15.301 1.251 19.847 1.00 92.94 284 TYR A CA 1
ATOM 2107 C C . TYR A 1 284 ? -16.169 2.258 20.606 1.00 92.94 284 TYR A C 1
ATOM 2109 O O . TYR A 1 284 ? -15.789 3.420 20.738 1.00 92.94 284 TYR A O 1
ATOM 2117 N N . LEU A 1 285 ? -17.314 1.828 21.151 1.00 96.00 285 LEU A N 1
ATOM 2118 C CA . LEU A 1 285 ? -18.116 2.684 22.029 1.00 96.00 285 LEU A CA 1
ATOM 2119 C C . LEU A 1 285 ? -17.391 3.009 23.337 1.00 96.00 285 LEU A C 1
ATOM 2121 O O . LEU A 1 285 ? -17.456 4.151 23.786 1.00 96.00 285 LEU A O 1
ATOM 2125 N N . ALA A 1 286 ? -16.690 2.043 23.937 1.00 94.88 286 ALA A N 1
ATOM 2126 C CA . ALA A 1 286 ? -15.902 2.281 25.142 1.00 94.88 286 ALA A CA 1
ATOM 2127 C C . ALA A 1 286 ? -14.824 3.342 24.890 1.00 94.88 286 ALA A C 1
ATOM 2129 O O . ALA A 1 286 ? -14.723 4.287 25.669 1.00 94.88 286 ALA A O 1
ATOM 2130 N N . ALA A 1 287 ? -14.089 3.230 23.780 1.00 92.19 287 ALA A N 1
ATOM 2131 C CA . ALA A 1 287 ? -13.078 4.205 23.382 1.00 92.19 287 ALA A CA 1
ATOM 2132 C C . ALA A 1 287 ? -13.685 5.594 23.109 1.00 92.19 287 ALA A C 1
ATOM 2134 O O . ALA A 1 287 ? -13.201 6.585 23.646 1.00 92.19 287 ALA A O 1
ATOM 2135 N N . ALA A 1 288 ? -14.807 5.682 22.387 1.00 94.00 288 ALA A N 1
ATOM 2136 C CA . ALA A 1 288 ? -15.478 6.961 22.132 1.00 94.00 288 ALA A CA 1
ATOM 2137 C C . ALA A 1 288 ? -15.963 7.649 23.424 1.00 94.00 288 ALA A C 1
ATOM 2139 O O . ALA A 1 288 ? -15.801 8.858 23.599 1.00 94.00 288 ALA A O 1
ATOM 2140 N N . PHE A 1 289 ? -16.531 6.892 24.369 1.00 96.75 289 PHE A N 1
ATOM 2141 C CA . PHE A 1 289 ? -16.874 7.438 25.685 1.00 96.75 289 PHE A CA 1
ATOM 2142 C C . PHE A 1 289 ? -15.635 7.782 26.522 1.00 96.75 289 PHE A C 1
ATOM 2144 O O . PHE A 1 289 ? -15.699 8.709 27.324 1.00 96.75 289 PHE A O 1
ATOM 2151 N N . GLY A 1 290 ? -14.515 7.093 26.315 1.00 94.00 290 GLY A N 1
ATOM 2152 C CA . GLY A 1 290 ? -13.213 7.435 26.882 1.00 94.00 290 GLY A CA 1
ATOM 2153 C C . GLY A 1 290 ? -12.663 8.773 26.382 1.00 94.00 290 GLY A C 1
ATOM 2154 O O . GLY A 1 290 ? -12.338 9.642 27.188 1.00 94.00 290 GLY A O 1
ATOM 2155 N N . GLN A 1 291 ? -12.686 9.010 25.069 1.00 92.38 291 GLN A N 1
ATOM 2156 C CA . GLN A 1 291 ? -12.346 10.316 24.490 1.00 92.38 291 GLN A CA 1
ATOM 2157 C C . GLN A 1 291 ? -13.228 11.424 25.085 1.00 92.38 291 GLN A C 1
ATOM 2159 O O . GLN A 1 291 ? -12.737 12.476 25.497 1.00 92.38 291 GLN A O 1
ATOM 2164 N N . LYS A 1 292 ? -14.536 11.164 25.222 1.00 93.62 292 LYS A N 1
ATOM 2165 C CA . LYS A 1 292 ? -15.477 12.100 25.855 1.00 93.62 292 LYS A CA 1
ATOM 2166 C C . LYS A 1 292 ? -15.193 12.320 27.342 1.00 93.62 292 LYS A C 1
ATOM 2168 O O . LYS A 1 292 ? -15.371 13.430 27.832 1.00 93.62 292 LYS A O 1
ATOM 2173 N N . LEU A 1 293 ? -14.749 11.286 28.055 1.00 93.62 293 LEU A N 1
ATOM 2174 C CA . LEU A 1 293 ? -14.324 11.373 29.450 1.00 93.62 293 LEU A CA 1
ATOM 2175 C C . LEU A 1 293 ? -13.106 12.292 29.592 1.00 93.62 293 LEU A C 1
ATOM 2177 O O . LEU A 1 293 ? -13.093 13.149 30.477 1.00 93.62 293 LEU A O 1
ATOM 2181 N N . ASN A 1 294 ? -12.121 12.132 28.710 1.00 89.62 294 ASN A N 1
ATOM 2182 C CA . ASN A 1 294 ? -10.901 12.936 28.695 1.00 89.62 294 ASN A CA 1
ATOM 2183 C C . ASN A 1 294 ? -11.185 14.404 28.324 1.00 89.62 294 ASN A C 1
ATOM 2185 O O . ASN A 1 294 ? -10.535 15.304 28.850 1.00 89.62 294 ASN A O 1
ATOM 2189 N N . ALA A 1 295 ? -12.191 14.653 27.480 1.00 90.25 295 ALA A N 1
ATOM 2190 C CA . ALA A 1 295 ? -12.612 15.991 27.060 1.00 90.25 295 ALA A CA 1
ATOM 2191 C C . ALA A 1 295 ? -13.663 16.663 27.977 1.00 90.25 295 ALA A C 1
ATOM 2193 O O . ALA A 1 295 ? -14.048 17.802 27.721 1.00 90.25 295 ALA A O 1
ATOM 2194 N N . ALA A 1 296 ? -14.163 15.988 29.020 1.00 91.75 296 ALA A N 1
ATOM 2195 C CA . ALA A 1 296 ? -15.290 16.475 29.823 1.00 91.75 296 ALA A CA 1
ATOM 2196 C C . ALA A 1 296 ? -14.944 17.702 30.692 1.00 91.75 296 ALA A C 1
ATOM 2198 O O . ALA A 1 296 ? -14.086 17.639 31.583 1.00 91.75 296 ALA A O 1
ATOM 2199 N N . GLU A 1 297 ? -15.700 18.789 30.511 1.00 91.44 297 GLU A N 1
ATOM 2200 C CA . GLU A 1 297 ? -15.538 20.038 31.268 1.00 91.44 297 GLU A CA 1
ATOM 2201 C C . GLU A 1 297 ? -16.261 19.992 32.621 1.00 91.44 297 GLU A C 1
ATOM 2203 O O . GLU A 1 297 ? -15.765 20.528 33.616 1.00 91.44 297 GLU A O 1
ATOM 2208 N N . THR A 1 298 ? -17.412 19.315 32.689 1.00 94.00 298 THR A N 1
ATOM 2209 C CA . THR A 1 298 ? -18.233 19.236 33.906 1.00 94.00 298 THR A CA 1
ATOM 2210 C C . THR A 1 298 ? -18.142 17.877 34.601 1.00 94.00 298 THR A C 1
ATOM 2212 O O . THR A 1 298 ? -17.929 16.839 33.974 1.00 94.00 298 THR A O 1
ATOM 2215 N N . ASP A 1 299 ? -18.359 17.860 35.920 1.00 90.88 299 ASP A N 1
ATOM 2216 C CA . ASP A 1 299 ? -18.367 16.614 36.702 1.00 90.88 299 ASP A CA 1
ATOM 2217 C C . ASP A 1 299 ? -19.489 15.664 36.259 1.00 90.88 299 ASP A C 1
ATOM 2219 O O . ASP A 1 299 ? -19.283 14.456 36.180 1.00 90.88 299 ASP A O 1
ATOM 2223 N N . ALA A 1 300 ? -20.651 16.210 35.887 1.00 92.56 300 ALA A N 1
ATOM 2224 C CA . ALA A 1 300 ? -21.779 15.424 35.396 1.00 92.56 300 ALA A CA 1
ATOM 2225 C C . ALA A 1 300 ? -21.473 14.734 34.054 1.00 92.56 300 ALA A C 1
ATOM 2227 O O . ALA A 1 300 ? -21.807 13.561 33.872 1.00 92.56 300 ALA A O 1
ATOM 2228 N N . GLU A 1 301 ? -20.822 15.435 33.121 1.00 90.69 301 GLU A N 1
ATOM 2229 C CA . GLU A 1 301 ? -20.377 14.846 31.851 1.00 90.69 301 GLU A CA 1
ATOM 2230 C C . GLU A 1 301 ? -19.304 13.787 32.078 1.00 90.69 301 GLU A C 1
ATOM 2232 O O . GLU A 1 301 ? -19.373 12.713 31.480 1.00 90.69 301 GLU A O 1
ATOM 2237 N N . ARG A 1 302 ? -18.355 14.057 32.980 1.00 92.44 302 ARG A N 1
ATOM 2238 C CA . ARG A 1 302 ? -17.279 13.124 33.325 1.00 92.44 302 ARG A CA 1
ATOM 2239 C C . ARG A 1 302 ? -17.830 11.837 33.928 1.00 92.44 302 ARG A C 1
ATOM 2241 O O . ARG A 1 302 ? -17.439 10.749 33.512 1.00 92.44 302 ARG A O 1
ATOM 2248 N N . ASP A 1 303 ? -18.763 11.944 34.869 1.00 92.94 303 ASP A N 1
ATOM 2249 C CA . ASP A 1 303 ? -19.405 10.787 35.492 1.00 92.94 303 ASP A CA 1
ATOM 2250 C C . ASP A 1 303 ? -20.216 9.981 34.468 1.00 92.94 303 ASP A C 1
ATOM 2252 O O . ASP A 1 303 ? -20.071 8.761 34.391 1.00 92.94 303 ASP A O 1
ATOM 2256 N N . SER A 1 304 ? -20.990 10.655 33.612 1.00 94.00 304 SER A N 1
ATOM 2257 C CA . SER A 1 304 ? -21.758 9.990 32.555 1.00 94.00 304 SER A CA 1
ATOM 2258 C C . SER A 1 304 ? -20.861 9.280 31.534 1.00 94.00 304 SER A C 1
ATOM 2260 O O . SER A 1 304 ? -21.123 8.130 31.174 1.00 94.00 304 SER A O 1
ATOM 2262 N N . ALA A 1 305 ? -19.793 9.930 31.068 1.00 93.62 305 ALA A N 1
ATOM 2263 C CA . ALA A 1 305 ? -18.849 9.347 30.118 1.00 93.62 305 ALA A CA 1
ATOM 2264 C C . ALA A 1 305 ? -18.113 8.146 30.728 1.00 93.62 305 ALA A C 1
ATOM 2266 O O . ALA A 1 305 ? -18.021 7.094 30.095 1.00 93.62 305 ALA A O 1
ATOM 2267 N N . ARG A 1 306 ? -17.679 8.259 31.991 1.00 95.81 306 ARG A N 1
ATOM 2268 C CA . ARG A 1 306 ? -17.037 7.171 32.741 1.00 95.81 306 ARG A CA 1
ATOM 2269 C C . ARG A 1 306 ? -17.939 5.947 32.851 1.00 95.81 306 ARG A C 1
ATOM 2271 O O . ARG A 1 306 ? -17.492 4.833 32.577 1.00 95.81 306 ARG A O 1
ATOM 2278 N N . ASP A 1 307 ? -19.190 6.143 33.252 1.00 96.12 307 ASP A N 1
ATOM 2279 C CA . ASP A 1 307 ? -20.129 5.042 33.471 1.00 96.12 307 ASP A CA 1
ATOM 2280 C C . ASP A 1 307 ? -20.458 4.321 32.157 1.00 96.12 307 ASP A C 1
ATOM 2282 O O . ASP A 1 307 ? -20.465 3.087 32.112 1.00 96.12 307 ASP A O 1
ATOM 2286 N N . ASN A 1 308 ? -20.639 5.074 31.067 1.00 96.69 308 ASN A N 1
ATOM 2287 C CA . ASN A 1 308 ? -20.864 4.510 29.736 1.00 96.69 308 ASN A CA 1
ATOM 2288 C C . ASN A 1 308 ? -19.633 3.766 29.197 1.00 96.69 308 ASN A C 1
ATOM 2290 O O . ASN A 1 308 ? -19.773 2.660 28.670 1.00 96.69 308 ASN A O 1
ATOM 2294 N N . ALA A 1 309 ? -18.429 4.325 29.361 1.00 96.50 309 ALA A N 1
ATOM 2295 C CA . ALA A 1 309 ? -17.188 3.669 28.952 1.00 96.50 309 ALA A CA 1
ATOM 2296 C C . ALA A 1 309 ? -16.984 2.342 29.702 1.00 96.50 309 ALA A C 1
ATOM 2298 O O . ALA A 1 309 ? -16.665 1.321 29.089 1.00 96.50 309 ALA A O 1
ATOM 2299 N N . LEU A 1 310 ? -17.247 2.321 31.015 1.00 96.44 310 LEU A N 1
ATOM 2300 C CA . LEU A 1 310 ? -17.175 1.108 31.833 1.00 96.44 310 LEU A CA 1
ATOM 2301 C C . LEU A 1 310 ? -18.226 0.064 31.440 1.00 96.44 310 LEU A C 1
ATOM 2303 O O . LEU A 1 310 ? -17.907 -1.126 31.412 1.00 96.44 310 LEU A O 1
ATOM 2307 N N . ASP A 1 311 ? -19.466 0.466 31.153 1.00 96.81 311 ASP A N 1
ATOM 2308 C CA . ASP A 1 311 ? -20.508 -0.467 30.704 1.00 96.81 311 ASP A CA 1
ATOM 2309 C C . ASP A 1 311 ? -20.140 -1.113 29.362 1.00 96.81 311 ASP A C 1
ATOM 2311 O O . ASP A 1 311 ? -20.188 -2.338 29.226 1.00 96.81 311 ASP A O 1
ATOM 2315 N N . CYS A 1 312 ? -19.676 -0.311 28.402 1.00 97.00 312 CYS A N 1
ATOM 2316 C CA . CYS A 1 312 ? -19.231 -0.802 27.101 1.00 97.00 312 CYS A CA 1
ATOM 2317 C C . CYS A 1 312 ? -18.026 -1.746 27.239 1.00 97.00 312 CYS A C 1
ATOM 2319 O O . CYS A 1 312 ? -18.049 -2.858 26.710 1.00 97.00 312 CYS A O 1
ATOM 2321 N N . ALA A 1 313 ? -17.024 -1.374 28.039 1.00 95.25 313 ALA A N 1
ATOM 2322 C CA . ALA A 1 313 ? -15.869 -2.224 28.320 1.00 95.25 313 ALA A CA 1
ATOM 2323 C C . ALA A 1 313 ? -16.278 -3.580 28.928 1.00 95.25 313 ALA A C 1
ATOM 2325 O O . ALA A 1 313 ? -15.763 -4.627 28.529 1.00 95.25 313 ALA A O 1
ATOM 2326 N N . ARG A 1 314 ? -17.240 -3.595 29.865 1.00 97.44 314 ARG A N 1
ATOM 2327 C CA . ARG A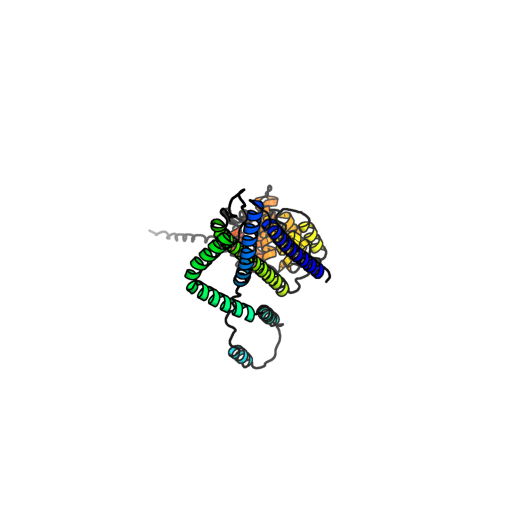 1 314 ? -17.760 -4.843 30.454 1.00 97.44 314 ARG A CA 1
ATOM 2328 C C . ARG A 1 314 ? -18.432 -5.728 29.412 1.00 97.44 314 ARG A C 1
ATOM 2330 O O . ARG A 1 314 ? -18.221 -6.938 29.440 1.00 97.44 314 ARG A O 1
ATOM 2337 N N . ARG A 1 315 ? -19.230 -5.148 28.513 1.00 95.69 315 ARG A N 1
ATOM 2338 C CA . ARG A 1 315 ? -19.929 -5.894 27.455 1.00 95.69 315 ARG A CA 1
ATOM 2339 C C . ARG A 1 315 ? -18.963 -6.471 26.424 1.00 95.69 315 ARG A C 1
ATOM 2341 O O . ARG A 1 315 ? -19.124 -7.634 26.069 1.00 95.69 315 ARG A O 1
ATOM 2348 N N . ALA A 1 316 ? -17.933 -5.720 26.029 1.00 89.62 316 ALA A N 1
ATOM 2349 C CA . ALA A 1 316 ? -16.871 -6.224 25.155 1.00 89.62 316 ALA A CA 1
ATOM 2350 C C . ALA A 1 316 ? -16.194 -7.461 25.770 1.00 89.62 316 ALA A C 1
ATOM 2352 O O . ALA A 1 316 ? -16.169 -8.525 25.160 1.00 89.62 316 ALA A O 1
ATOM 2353 N N . VAL A 1 317 ? -15.765 -7.358 27.033 1.00 92.00 317 VAL A N 1
ATOM 2354 C CA . VAL A 1 317 ? -15.110 -8.457 27.767 1.00 92.00 317 VAL A CA 1
ATOM 2355 C C . VAL A 1 317 ? -16.040 -9.649 28.031 1.00 92.00 317 VAL A C 1
ATOM 2357 O O . VAL A 1 317 ? -15.575 -10.781 28.168 1.00 92.00 317 VAL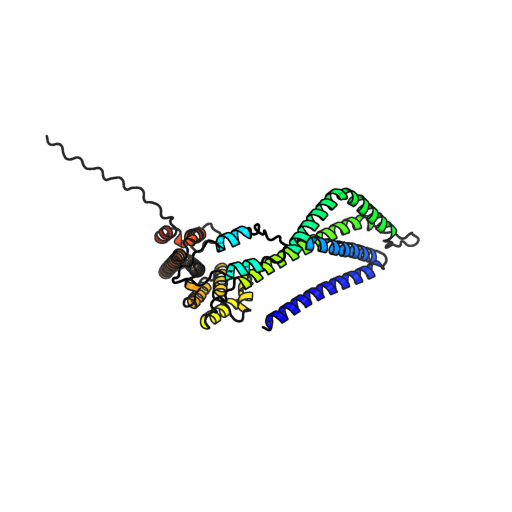 A O 1
ATOM 2360 N N . ALA A 1 318 ? -17.349 -9.413 28.153 1.00 93.69 318 ALA A N 1
ATOM 2361 C CA . ALA A 1 318 ? -18.336 -10.474 28.338 1.00 93.69 318 ALA A CA 1
ATOM 2362 C C . ALA A 1 318 ? -18.561 -11.299 27.062 1.00 93.69 318 ALA A C 1
ATOM 2364 O O . ALA A 1 318 ? -18.866 -12.487 27.166 1.00 93.69 318 ALA A O 1
ATOM 2365 N N . LEU A 1 319 ? -18.419 -10.679 25.887 1.00 82.81 319 LEU A N 1
ATOM 2366 C CA . LEU A 1 319 ? -18.477 -11.362 24.594 1.00 82.81 319 LEU A CA 1
ATOM 2367 C C . LEU A 1 319 ? -17.157 -12.068 24.276 1.00 82.81 319 LEU A C 1
ATOM 2369 O O . LEU A 1 319 ? -17.179 -13.219 23.844 1.00 82.81 319 LEU A O 1
ATOM 2373 N N . ASP A 1 320 ? -16.028 -11.403 24.528 1.00 81.75 320 ASP A N 1
ATOM 2374 C CA . ASP A 1 320 ? -14.695 -11.951 24.291 1.00 81.75 320 ASP A CA 1
ATOM 2375 C C . ASP A 1 320 ? -13.688 -11.483 25.357 1.00 81.75 320 ASP A C 1
ATOM 2377 O O . ASP A 1 320 ? -13.418 -10.295 25.543 1.00 81.75 320 ASP A O 1
ATOM 2381 N N . GLY A 1 321 ? -13.099 -12.452 26.061 1.00 82.25 321 GLY A N 1
ATOM 2382 C CA . GLY A 1 321 ? -12.139 -12.205 27.131 1.00 82.25 321 GLY A CA 1
ATOM 2383 C C . GLY A 1 321 ? -10.817 -11.586 26.668 1.00 82.25 321 GLY A C 1
ATOM 2384 O O . GLY A 1 321 ? -10.146 -10.968 27.501 1.00 82.25 321 GLY A O 1
ATOM 2385 N N . GLU A 1 322 ? -10.450 -11.703 25.388 1.00 83.00 322 GLU A N 1
ATOM 2386 C CA . GLU A 1 322 ? -9.215 -11.118 24.837 1.00 83.00 322 GLU A CA 1
ATOM 2387 C C . GLU A 1 322 ? -9.222 -9.581 24.900 1.00 83.00 322 GLU A C 1
ATOM 2389 O O . GLU A 1 322 ? -8.170 -8.954 25.056 1.00 83.00 322 GLU A O 1
ATOM 2394 N N . TYR A 1 323 ? -10.409 -8.961 24.933 1.00 83.81 323 TYR A N 1
ATOM 2395 C CA . TYR A 1 323 ? -10.553 -7.504 25.025 1.00 83.81 323 TYR A CA 1
ATOM 2396 C C . TYR A 1 323 ? -10.036 -6.915 26.337 1.00 83.81 323 TYR A C 1
ATOM 2398 O O . TYR A 1 323 ? -9.842 -5.705 26.419 1.00 83.81 323 TYR A O 1
ATOM 2406 N N . ARG A 1 324 ? -9.746 -7.728 27.362 1.00 86.88 324 ARG A N 1
ATOM 2407 C CA . ARG A 1 324 ? -9.105 -7.239 28.597 1.00 86.88 324 ARG A CA 1
ATOM 2408 C C . ARG A 1 324 ? -7.738 -6.618 28.322 1.00 86.88 324 ARG A C 1
ATOM 2410 O O . ARG A 1 324 ? -7.437 -5.571 28.886 1.00 86.88 324 ARG A O 1
ATOM 2417 N N . GLU A 1 325 ? -6.937 -7.246 27.462 1.00 82.00 325 GLU A N 1
ATOM 2418 C CA . GLU A 1 325 ? -5.601 -6.744 27.120 1.00 82.00 325 GLU A CA 1
ATOM 2419 C C . GLU A 1 325 ? -5.684 -5.553 26.156 1.00 82.00 325 GLU A C 1
ATOM 2421 O O . GLU A 1 325 ? -4.969 -4.575 26.354 1.00 82.00 325 GLU A O 1
ATOM 2426 N N . LEU A 1 326 ? -6.614 -5.576 25.193 1.00 78.12 326 LEU A N 1
ATOM 2427 C CA . LEU A 1 326 ? -6.874 -4.450 24.279 1.00 78.12 326 LEU A CA 1
ATOM 2428 C C . LEU A 1 326 ? -7.349 -3.190 25.020 1.00 78.12 326 LEU A C 1
ATOM 2430 O O . LEU A 1 326 ? -6.879 -2.088 24.762 1.00 78.12 326 LEU A O 1
ATOM 2434 N N . LEU A 1 327 ? -8.271 -3.336 25.975 1.00 87.06 327 LEU A N 1
ATOM 2435 C CA . LEU A 1 327 ? -8.727 -2.223 26.812 1.00 87.06 327 LEU A CA 1
ATOM 2436 C C . LEU A 1 327 ? -7.598 -1.712 27.713 1.00 87.06 327 LEU A C 1
ATOM 2438 O O . LEU A 1 327 ? -7.472 -0.509 27.934 1.00 87.06 327 LEU A O 1
ATOM 2442 N N . TRP A 1 328 ? -6.765 -2.617 28.234 1.00 88.50 328 TRP A N 1
ATOM 2443 C CA . TRP A 1 328 ? -5.609 -2.231 29.033 1.00 88.50 328 TRP A CA 1
ATOM 2444 C C . TRP A 1 328 ? -4.583 -1.446 28.214 1.00 88.50 328 TRP A C 1
ATOM 2446 O O . TRP A 1 328 ? -4.071 -0.444 28.718 1.00 88.50 328 TRP A O 1
ATOM 2456 N N . SER A 1 329 ? -4.310 -1.843 26.968 1.00 83.00 329 SER A N 1
ATOM 2457 C CA . SER A 1 329 ? -3.342 -1.142 26.121 1.00 83.00 329 SER A CA 1
ATOM 2458 C C . SER A 1 329 ? -3.765 0.296 25.837 1.00 83.00 329 SER A C 1
ATOM 2460 O O . SER A 1 329 ? -2.944 1.189 26.005 1.00 83.00 329 SER A O 1
ATOM 2462 N N . ILE A 1 330 ? -5.043 0.537 25.524 1.00 83.31 330 ILE A N 1
ATOM 2463 C CA . ILE A 1 330 ? -5.541 1.891 25.212 1.00 83.31 330 ILE A CA 1
ATOM 2464 C C . ILE A 1 330 ? -5.830 2.763 26.445 1.00 83.31 330 ILE A C 1
ATOM 2466 O O . ILE A 1 330 ? -6.334 3.876 26.333 1.00 83.31 330 ILE A O 1
ATOM 2470 N N . SER A 1 331 ? -5.571 2.243 27.648 1.00 88.50 331 SER A N 1
ATOM 2471 C CA . SER A 1 331 ? -5.660 3.019 28.893 1.00 88.50 331 SER A CA 1
ATOM 2472 C C . SER A 1 331 ? -4.314 3.584 29.339 1.00 88.50 331 SER A C 1
ATOM 2474 O O . SER A 1 331 ? -4.238 4.228 30.382 1.00 88.50 331 SER A O 1
ATOM 2476 N N . ASP A 1 332 ? -3.238 3.295 28.609 1.00 87.19 332 ASP A N 1
ATOM 2477 C CA . ASP A 1 332 ? -1.910 3.811 28.912 1.00 87.19 332 ASP A CA 1
ATOM 2478 C C . ASP A 1 332 ? -1.780 5.266 28.419 1.00 87.19 332 ASP A C 1
ATOM 2480 O O . ASP A 1 332 ? -1.855 5.486 27.213 1.00 87.19 332 ASP A O 1
ATOM 2484 N N . PRO A 1 333 ? -1.576 6.261 29.306 1.00 84.06 333 PRO A N 1
ATOM 2485 C CA . PRO A 1 333 ? -1.454 7.666 28.903 1.00 84.06 333 PRO A CA 1
ATOM 2486 C C . PRO A 1 333 ? -0.235 7.959 28.017 1.00 84.06 333 PRO A C 1
ATOM 2488 O O . PRO A 1 333 ? -0.158 9.026 27.416 1.00 84.06 333 PRO A O 1
ATOM 2491 N N . GLU A 1 334 ? 0.752 7.058 27.982 1.00 77.81 334 GLU A N 1
ATOM 2492 C CA . GLU A 1 334 ? 1.942 7.194 27.133 1.00 77.81 334 GLU A CA 1
ATOM 2493 C C . GLU A 1 334 ? 1.797 6.470 25.784 1.00 77.81 334 GLU A C 1
ATOM 2495 O O . GLU A 1 334 ? 2.686 6.564 24.930 1.00 77.81 334 GLU A O 1
ATOM 2500 N N . ALA A 1 335 ? 0.703 5.731 25.575 1.00 73.62 335 ALA A N 1
ATOM 2501 C CA . ALA A 1 335 ? 0.448 5.056 24.313 1.00 73.62 335 ALA A CA 1
ATOM 2502 C C . ALA A 1 335 ? -0.018 6.037 23.230 1.00 73.62 335 ALA A C 1
ATOM 2504 O O . ALA A 1 335 ? -0.554 7.106 23.497 1.00 73.62 335 ALA A O 1
ATOM 2505 N N . TYR A 1 336 ? 0.188 5.640 21.971 1.00 69.56 336 TYR A N 1
ATOM 2506 C CA . TYR A 1 336 ? -0.317 6.385 20.815 1.00 69.56 336 TYR A CA 1
ATOM 2507 C C . TYR A 1 336 ? -1.854 6.418 20.764 1.00 69.56 336 TYR A C 1
ATOM 2509 O O . TYR A 1 336 ? -2.427 7.373 20.257 1.00 69.56 336 TYR A O 1
ATOM 2517 N N . GLU A 1 337 ? -2.498 5.372 21.282 1.00 72.88 337 GLU A N 1
ATOM 2518 C CA . GLU A 1 337 ? -3.944 5.280 21.472 1.00 72.88 337 GLU A CA 1
ATOM 2519 C C . GLU A 1 337 ? -4.198 5.292 22.982 1.00 72.88 337 GLU A C 1
ATOM 2521 O O . GLU A 1 337 ? -3.908 4.303 23.655 1.00 72.88 337 GLU A O 1
ATOM 2526 N N . ASP A 1 338 ? -4.681 6.411 23.521 1.00 82.00 338 ASP A N 1
ATOM 2527 C CA . ASP A 1 338 ? -4.863 6.633 24.961 1.00 82.00 338 ASP A CA 1
ATOM 2528 C C . ASP A 1 338 ? -6.329 6.928 25.330 1.00 82.00 338 ASP A C 1
ATOM 2530 O O . ASP A 1 338 ? -6.622 7.509 26.378 1.00 82.00 338 ASP A O 1
ATOM 2534 N N . ASP A 1 339 ? -7.270 6.496 24.484 1.00 84.31 339 ASP A N 1
ATOM 2535 C CA . ASP A 1 339 ? -8.700 6.805 24.598 1.00 84.31 339 ASP A CA 1
ATOM 2536 C C . ASP A 1 339 ? -9.282 6.503 25.990 1.00 84.31 339 ASP A C 1
ATOM 2538 O O . ASP A 1 339 ? -10.205 7.176 26.440 1.00 84.31 339 ASP A O 1
ATOM 2542 N N . LEU A 1 340 ? -8.757 5.498 26.703 1.00 90.56 340 LEU A N 1
ATOM 2543 C CA . LEU A 1 340 ? -9.208 5.101 28.043 1.00 90.56 340 LEU A CA 1
ATOM 2544 C C . LEU A 1 340 ? -8.270 5.552 29.172 1.00 90.56 340 LEU A C 1
ATOM 2546 O O . LEU A 1 340 ? -8.372 5.030 30.289 1.00 90.56 340 LEU A O 1
ATOM 2550 N N . SER A 1 341 ? -7.364 6.498 28.930 1.00 90.75 341 SER A N 1
ATOM 2551 C CA . SER A 1 341 ? -6.405 6.984 29.933 1.00 90.75 341 SER A CA 1
ATOM 2552 C C . SER A 1 341 ? -7.094 7.478 31.213 1.00 90.75 341 SER A C 1
ATOM 2554 O O . SER A 1 341 ? -6.671 7.128 32.319 1.00 90.75 341 SER A O 1
ATOM 2556 N N . GLY A 1 342 ? -8.248 8.146 31.095 1.00 88.62 342 GLY A N 1
ATOM 2557 C CA . GLY A 1 342 ? -9.084 8.558 32.230 1.00 88.62 342 GLY A CA 1
ATOM 2558 C C . GLY A 1 342 ? -9.647 7.414 33.095 1.00 88.62 342 GLY A C 1
ATOM 2559 O O . GLY A 1 342 ? -10.107 7.656 34.214 1.00 88.62 342 GLY A O 1
ATOM 2560 N N . LEU A 1 343 ? -9.608 6.160 32.626 1.00 92.25 343 LEU A N 1
ATOM 2561 C CA . LEU A 1 343 ? -10.027 4.973 33.385 1.00 92.25 343 LEU A CA 1
ATOM 2562 C C . LEU A 1 343 ? -8.865 4.183 33.994 1.00 92.25 343 LEU A C 1
ATOM 2564 O O . LEU A 1 343 ? -9.123 3.256 34.765 1.00 92.25 343 LEU A O 1
ATOM 2568 N N . ARG A 1 344 ? -7.607 4.525 33.695 1.00 91.94 344 ARG A N 1
ATOM 2569 C CA . ARG A 1 344 ? -6.427 3.720 34.059 1.00 91.94 344 ARG A CA 1
ATOM 2570 C C . ARG A 1 344 ? -6.361 3.355 35.541 1.00 91.94 344 ARG A C 1
ATOM 2572 O O . ARG A 1 344 ? -6.041 2.221 35.889 1.00 91.94 344 ARG A O 1
ATOM 2579 N N . GLU A 1 345 ? -6.696 4.306 36.409 1.00 90.25 345 GLU A N 1
ATOM 2580 C CA . GLU A 1 345 ? -6.666 4.145 37.869 1.00 90.25 345 GLU A CA 1
ATOM 2581 C C . GLU A 1 345 ? -8.024 3.741 38.469 1.00 90.25 345 GLU A C 1
ATOM 2583 O O . GLU A 1 345 ? -8.148 3.507 39.676 1.00 90.25 345 GLU A O 1
ATOM 2588 N N . ASN A 1 346 ? -9.073 3.643 37.650 1.00 92.88 346 ASN A N 1
ATOM 2589 C CA . ASN A 1 346 ? -10.409 3.325 38.128 1.00 92.88 346 ASN A CA 1
ATOM 2590 C C . ASN A 1 346 ? -10.458 1.886 38.675 1.00 92.88 346 ASN A C 1
ATOM 2592 O O . ASN A 1 346 ? -10.119 0.923 37.990 1.00 92.88 346 ASN A O 1
ATOM 2596 N N . ARG A 1 347 ? -10.933 1.715 39.917 1.00 92.38 347 ARG A N 1
ATOM 2597 C CA . ARG A 1 347 ? -10.957 0.399 40.584 1.00 92.38 347 ARG A CA 1
ATOM 2598 C C . ARG A 1 347 ? -11.809 -0.639 39.856 1.00 92.38 347 ARG A C 1
ATOM 2600 O O . ARG A 1 347 ? -11.451 -1.817 39.855 1.00 92.38 347 ARG A O 1
ATOM 2607 N N . ASP A 1 348 ? -12.929 -0.229 39.270 1.00 92.19 348 ASP A N 1
ATOM 2608 C CA . ASP A 1 348 ? -13.807 -1.143 38.542 1.00 92.19 348 ASP A CA 1
ATOM 2609 C C . ASP A 1 348 ? -13.210 -1.523 37.189 1.00 92.19 348 ASP A C 1
ATOM 2611 O O . ASP A 1 348 ? -13.304 -2.688 36.800 1.00 92.19 348 ASP A O 1
ATOM 2615 N N . PHE A 1 349 ? -12.525 -0.588 36.527 1.00 93.31 349 PHE A N 1
ATOM 2616 C CA . PHE A 1 349 ? -11.749 -0.870 35.322 1.00 93.31 349 PHE A CA 1
ATOM 2617 C C . PHE A 1 349 ? -10.596 -1.838 35.610 1.00 93.31 349 PHE A C 1
ATOM 2619 O O . PHE A 1 349 ? -10.490 -2.879 34.970 1.00 93.31 349 PHE A O 1
ATOM 2626 N N . LEU A 1 350 ? -9.796 -1.578 36.648 1.00 92.88 350 LEU A N 1
ATOM 2627 C CA . LEU A 1 350 ? -8.700 -2.454 37.076 1.00 92.88 350 LEU A CA 1
ATOM 2628 C C . LEU A 1 350 ? -9.181 -3.866 37.428 1.00 92.88 350 LEU A C 1
ATOM 2630 O O . LEU A 1 350 ? -8.511 -4.851 37.111 1.00 92.88 350 LEU A O 1
ATOM 2634 N N . ARG A 1 351 ? -10.353 -3.992 38.061 1.00 93.50 351 ARG A N 1
ATOM 2635 C CA . ARG A 1 351 ? -10.983 -5.297 38.305 1.00 93.50 351 ARG A CA 1
ATOM 2636 C C . ARG A 1 351 ? -11.393 -5.969 36.992 1.00 93.50 351 ARG A C 1
ATOM 2638 O O . ARG A 1 351 ? -11.194 -7.173 36.850 1.00 93.50 351 ARG A O 1
ATOM 2645 N N . LEU A 1 352 ? -11.945 -5.210 36.045 1.00 91.75 352 LEU A N 1
ATOM 2646 C CA . LEU A 1 352 ? -12.359 -5.713 34.737 1.00 91.75 352 LEU A CA 1
ATOM 2647 C C . LEU A 1 352 ? -11.170 -6.212 33.904 1.00 91.75 352 LEU A C 1
ATOM 2649 O O . LEU A 1 352 ? -11.260 -7.286 33.323 1.00 91.75 352 LEU A O 1
ATOM 2653 N N . VAL A 1 353 ? -10.043 -5.506 33.877 1.00 90.50 353 VAL A N 1
ATOM 2654 C CA . VAL A 1 353 ? -8.855 -5.935 33.112 1.00 90.50 353 VAL A CA 1
ATOM 2655 C C . VAL A 1 353 ? -7.940 -6.895 33.885 1.00 90.50 353 VAL A C 1
ATOM 2657 O O . VAL A 1 353 ? -6.929 -7.346 33.360 1.00 90.50 353 VAL A O 1
ATOM 2660 N N . GLY A 1 354 ? -8.273 -7.231 35.137 1.00 88.62 354 GLY A N 1
ATOM 2661 C CA . GLY A 1 354 ? -7.472 -8.144 35.963 1.00 88.62 354 GLY A CA 1
ATOM 2662 C C . GLY A 1 354 ? -6.159 -7.543 36.483 1.00 88.62 354 GLY A C 1
ATOM 2663 O O . GLY A 1 354 ? -5.226 -8.281 36.788 1.00 88.62 354 GLY A O 1
ATOM 2664 N N . ARG A 1 355 ? -6.076 -6.212 36.596 1.00 87.38 355 ARG A N 1
ATOM 2665 C CA . ARG A 1 355 ? -4.889 -5.455 37.042 1.00 87.38 355 ARG A CA 1
ATOM 2666 C C . ARG A 1 355 ? -5.051 -4.828 38.430 1.00 87.38 355 ARG A C 1
ATOM 2668 O O . ARG A 1 355 ? -4.197 -4.058 38.858 1.00 87.38 355 ARG A O 1
ATOM 2675 N N . LEU A 1 356 ? -6.140 -5.138 39.140 1.00 84.62 356 LEU A N 1
ATOM 2676 C CA . LEU A 1 356 ? -6.374 -4.634 40.492 1.00 84.62 356 LEU A CA 1
ATOM 2677 C C . LEU A 1 356 ? -5.247 -5.108 41.434 1.00 84.62 356 LEU A C 1
ATOM 2679 O O . LEU A 1 356 ? -5.066 -6.321 41.576 1.00 84.62 356 LEU A O 1
ATOM 2683 N N . PRO A 1 357 ? -4.508 -4.192 42.089 1.00 74.81 357 PRO A N 1
ATOM 2684 C CA . PRO A 1 357 ? -3.478 -4.570 43.047 1.00 74.81 357 PRO A CA 1
ATOM 2685 C C . PRO A 1 357 ? -4.070 -5.430 44.166 1.00 74.81 357 PRO A C 1
ATOM 2687 O O . PRO A 1 357 ? -5.132 -5.118 44.707 1.00 74.81 357 PRO A O 1
ATOM 2690 N N . VAL A 1 358 ? -3.385 -6.519 44.517 1.00 73.00 358 VAL A N 1
ATOM 2691 C CA . VAL A 1 358 ? -3.739 -7.326 45.689 1.00 73.00 358 VAL A CA 1
ATOM 2692 C C . VAL A 1 358 ? -3.369 -6.514 46.930 1.00 73.00 358 VAL A C 1
ATOM 2694 O O . VAL A 1 358 ? -2.198 -6.179 47.108 1.00 73.00 358 VAL A O 1
ATOM 2697 N N . ASP A 1 359 ? -4.349 -6.185 47.776 1.00 67.00 359 ASP A N 1
ATOM 2698 C CA . ASP A 1 359 ? -4.084 -5.504 49.047 1.00 67.00 359 ASP A CA 1
ATOM 2699 C C . ASP A 1 359 ? -3.065 -6.319 49.873 1.00 67.00 359 ASP A C 1
ATOM 2701 O O . ASP A 1 359 ? -3.195 -7.548 49.969 1.00 67.00 359 ASP A O 1
ATOM 2705 N N . PRO A 1 360 ? -2.050 -5.684 50.492 1.00 51.94 360 PRO A N 1
ATOM 2706 C CA . PRO A 1 360 ? -1.135 -6.397 51.370 1.00 51.94 360 PRO A CA 1
ATOM 2707 C C . PRO A 1 360 ? -1.920 -7.020 52.537 1.00 51.94 360 PRO A C 1
ATOM 2709 O O . PRO A 1 360 ? -2.864 -6.405 53.047 1.00 51.94 360 PRO A O 1
ATOM 2712 N N . PRO A 1 361 ? -1.555 -8.233 52.993 1.00 51.84 361 PRO A N 1
ATOM 2713 C CA . PRO A 1 361 ? -2.273 -8.900 54.069 1.00 51.84 361 PRO A CA 1
ATOM 2714 C C . PRO A 1 361 ? -2.285 -8.020 55.322 1.00 51.84 361 PRO A C 1
ATOM 2716 O O . PRO A 1 361 ? -1.236 -7.607 55.818 1.00 51.84 361 PRO A O 1
ATOM 2719 N N . VAL A 1 362 ? -3.486 -7.746 55.842 1.00 63.03 362 VAL A N 1
ATOM 2720 C CA . VAL A 1 362 ? -3.685 -7.020 57.102 1.00 63.03 362 VAL A CA 1
ATOM 2721 C C . VAL A 1 362 ? -2.866 -7.721 58.195 1.00 63.03 362 VAL A C 1
ATOM 2723 O O . VAL A 1 362 ? -3.099 -8.910 58.439 1.00 63.03 362 VAL A O 1
ATOM 2726 N N . PRO A 1 363 ? -1.916 -7.046 58.873 1.00 53.72 363 PRO A N 1
ATOM 2727 C CA . PRO A 1 363 ? -1.145 -7.682 59.930 1.00 53.72 363 PRO A CA 1
ATOM 2728 C C . PRO A 1 363 ? -2.101 -8.158 61.025 1.00 53.72 363 PRO A C 1
ATOM 2730 O O . PRO A 1 363 ? -2.895 -7.385 61.570 1.00 53.72 363 PRO A O 1
ATOM 2733 N N . ALA A 1 364 ? -2.049 -9.460 61.316 1.00 55.91 364 ALA A N 1
ATOM 2734 C CA . ALA A 1 364 ? -2.897 -10.101 62.306 1.00 55.91 364 ALA A CA 1
ATOM 2735 C C . ALA A 1 364 ? -2.830 -9.327 63.630 1.00 55.91 364 ALA A C 1
ATOM 2737 O O . ALA A 1 364 ? -1.758 -9.174 64.220 1.00 55.91 364 ALA A O 1
ATOM 2738 N N . ARG A 1 365 ? -3.986 -8.837 64.102 1.00 56.22 365 ARG A N 1
ATOM 2739 C CA . ARG A 1 365 ? -4.136 -8.201 65.418 1.00 56.22 365 ARG A CA 1
ATOM 2740 C C . ARG A 1 365 ? -3.443 -9.072 66.467 1.00 56.22 365 ARG A C 1
ATOM 2742 O O . ARG A 1 365 ? -3.897 -10.182 66.747 1.00 56.22 365 ARG A O 1
ATOM 2749 N N . ALA A 1 366 ? -2.356 -8.563 67.047 1.00 51.53 366 ALA A N 1
ATOM 2750 C CA . ALA A 1 366 ? -1.651 -9.226 68.132 1.00 51.53 366 ALA A CA 1
ATOM 2751 C C . ALA A 1 366 ? -2.653 -9.560 69.248 1.00 51.53 366 ALA A C 1
ATOM 2753 O O . ALA A 1 366 ? -3.283 -8.669 69.826 1.00 51.53 366 ALA A O 1
ATOM 2754 N N . LYS A 1 367 ? -2.836 -10.858 69.519 1.00 52.44 367 LYS A N 1
ATOM 2755 C CA . LYS A 1 367 ? -3.656 -11.348 70.630 1.00 52.44 367 LYS A CA 1
ATOM 2756 C C . LYS A 1 367 ? -3.143 -10.697 71.916 1.00 52.44 367 LYS A C 1
ATOM 2758 O O . LYS A 1 367 ? -2.022 -10.969 72.344 1.00 52.44 367 LYS A O 1
ATOM 2763 N N . ARG A 1 368 ? -3.954 -9.826 72.525 1.00 53.50 368 ARG A N 1
ATOM 2764 C CA . ARG A 1 368 ? -3.686 -9.270 73.857 1.00 53.50 368 ARG A CA 1
ATOM 2765 C C . ARG A 1 368 ? -3.491 -10.438 74.831 1.00 53.50 368 ARG A C 1
ATOM 2767 O O . ARG A 1 368 ? -4.390 -11.262 74.984 1.00 53.50 368 ARG A O 1
ATOM 2774 N N . ARG A 1 369 ? -2.312 -10.523 75.456 1.00 55.62 369 ARG A N 1
ATOM 2775 C CA . ARG A 1 369 ? -2.048 -11.453 76.565 1.00 55.62 369 ARG A CA 1
ATOM 2776 C C . ARG A 1 369 ? -3.003 -11.136 77.729 1.00 55.62 369 ARG A C 1
ATOM 2778 O O . ARG A 1 369 ? -3.204 -9.954 78.012 1.00 55.62 369 ARG A O 1
ATOM 2785 N N . PRO A 1 370 ? -3.577 -12.144 78.407 1.00 53.22 370 PRO A N 1
ATOM 2786 C CA . PRO A 1 370 ? -4.382 -11.907 79.598 1.00 53.22 370 PRO A CA 1
ATOM 2787 C C . PRO A 1 370 ? -3.487 -11.453 80.766 1.00 53.22 370 PRO A C 1
ATOM 2789 O O . PRO A 1 370 ? -2.300 -11.795 80.796 1.00 53.22 370 PRO A O 1
ATOM 2792 N N . PRO A 1 371 ? -4.028 -10.679 81.724 1.00 55.22 371 PRO A N 1
ATOM 2793 C CA . PRO A 1 371 ? -3.253 -10.159 82.840 1.00 55.22 371 PRO A CA 1
ATOM 2794 C C . PRO A 1 371 ? -2.832 -11.292 83.781 1.00 55.22 371 PRO A C 1
ATOM 2796 O O . PRO A 1 371 ? -3.646 -12.108 84.217 1.00 55.22 371 PRO A O 1
ATOM 2799 N N . THR A 1 372 ? -1.542 -11.331 84.104 1.00 59.72 372 THR A N 1
ATOM 2800 C CA . THR A 1 372 ? -0.984 -12.191 85.147 1.00 59.72 372 THR A CA 1
ATOM 2801 C C . THR A 1 372 ? -1.472 -11.714 86.509 1.00 59.72 372 THR A C 1
ATOM 2803 O O . THR A 1 372 ? -1.139 -10.611 86.938 1.00 59.72 372 THR A O 1
ATOM 2806 N N . ARG A 1 373 ? -2.254 -12.556 87.183 1.00 56.31 373 ARG A N 1
ATOM 2807 C CA . ARG A 1 373 ? -2.664 -12.380 88.578 1.00 56.31 373 ARG A CA 1
ATOM 2808 C C . ARG A 1 373 ? -1.453 -12.666 89.480 1.00 56.31 373 ARG A C 1
ATOM 2810 O O . ARG A 1 373 ? -0.923 -13.777 89.433 1.00 56.31 373 ARG A O 1
ATOM 2817 N N . LYS A 1 374 ? -1.022 -11.686 90.270 1.00 50.91 374 LYS A N 1
ATOM 2818 C CA . LYS A 1 374 ? -0.267 -11.880 91.513 1.00 50.91 374 LYS A CA 1
ATOM 2819 C C . LYS A 1 374 ? -0.862 -10.979 92.574 1.00 50.91 374 LYS A C 1
ATOM 2821 O O . LYS A 1 374 ? -1.198 -9.831 92.208 1.00 50.91 374 LYS A O 1
#

pLDDT: mean 76.65, std 18.87, range [30.19, 97.5]

Radius of gyration: 33.56 Å; chains: 1; bounding box: 68×66×134 Å

Sequence (374 aa):
MGDGHDQARAGLGELAGFLLWGIGISVGAMWLATRDGAWGAVGVCVLIFLGSFASGSLLGFIFGVPRTAAEPAPDVSAILAAQAAVPSSSATGGAPTTTTRTKKRLLQSNTNLEKISDWLTTLLVGAGLVQLHAVDDALYRFRLFLQSEATVFHPVGGVANAGLIPVIGPVILIFGLACGFLYMYLNTRLVLIRLFKSVEDILQSEPGEVLPAEARAQVNRETGTGGAGGFIARNIGSKSKPTTRDALKLMFDLLYKEDPDAVIRLGGSLSQTSAVNDPDYWYYLAAAFGQKLNAAETDAERDSARDNALDCARRAVALDGEYRELLWSISDPEAYEDDLSGLRENRDFLRLVGRLPVDPPVPARAKRRPPTRK